Protein AF-A0A7Y5LWX8-F1 (afdb_monomer_lite)

Radius of gyration: 17.32 Å; chains: 1; bounding box: 47×30×46 Å

Sequence (185 aa):
MQHHKVPICAHCRTAAVPAAVAPYPPGSQVSFGVVWRCTTCAWTRLDIGMVGPLVPSAETCLNCGAPTGSTVEAACAACGWRTSGAESLGAAAHLQDAPEAAEGGFYNRAFHYANQALLADRACIDAWRFKAALLLKVGLPRVRERMLAAALAGGAPPGLRADLGEGAVEEEVPAKVRRPWWKFW

Secondary structure (DSSP, 8-state):
------PBPTTT-PBPEEEEEEESSTT-SSEEEEEEE-TTT--EEEEEEE---SS--TTB-TTT--B--S-TTSBPTTT--BTHHHHTTSS---GGGHHHHHHTT-HHHHHHHHHHHHHH-TT-HHHHHHHHHHHHHTT-HHHHHHHHHHHHHTT--GGGGGGG-S--------GGG---GGGG-

Structure (mmCIF, N/CA/C/O backbone):
data_AF-A0A7Y5LWX8-F1
#
_entry.id   AF-A0A7Y5LWX8-F1
#
loop_
_atom_site.group_PDB
_atom_site.id
_atom_site.type_symbol
_atom_site.label_atom_id
_atom_site.label_alt_id
_atom_site.label_comp_id
_atom_site.label_asym_id
_atom_site.label_entity_id
_atom_site.label_seq_id
_atom_site.pdbx_PDB_ins_code
_atom_site.Cartn_x
_atom_site.Cartn_y
_atom_site.Cartn_z
_atom_site.occupancy
_atom_site.B_iso_or_equiv
_atom_site.auth_seq_id
_atom_site.auth_comp_id
_atom_site.auth_asym_id
_atom_site.auth_atom_id
_atom_site.pdbx_PDB_model_num
ATOM 1 N N . MET A 1 1 ? -21.443 3.616 -6.412 1.00 41.72 1 MET A N 1
ATOM 2 C CA . MET A 1 1 ? -20.035 3.555 -5.967 1.00 41.72 1 MET A CA 1
ATOM 3 C C . MET A 1 1 ? -19.965 4.017 -4.527 1.00 41.72 1 MET A C 1
ATOM 5 O O . MET A 1 1 ? -20.465 5.094 -4.231 1.00 41.72 1 MET A O 1
ATOM 9 N N . GLN A 1 2 ? -19.428 3.204 -3.619 1.00 40.06 2 GLN A N 1
ATOM 10 C CA . GLN A 1 2 ? -19.211 3.650 -2.247 1.00 40.06 2 GLN A CA 1
ATOM 11 C C . GLN A 1 2 ? -17.967 4.536 -2.264 1.00 40.06 2 GLN A C 1
ATOM 13 O O . GLN A 1 2 ? -16.864 4.032 -2.446 1.00 40.06 2 GLN A O 1
ATOM 18 N N . HIS A 1 3 ? -18.131 5.850 -2.080 1.00 49.47 3 HIS A N 1
ATOM 19 C CA . HIS A 1 3 ? -17.060 6.637 -1.469 1.00 49.47 3 HIS A CA 1
ATOM 20 C C . HIS A 1 3 ? -16.552 5.801 -0.290 1.00 49.47 3 HIS A C 1
ATOM 22 O O . HIS A 1 3 ? -17.393 5.293 0.462 1.00 49.47 3 HIS A O 1
ATOM 28 N N . HIS A 1 4 ? -15.240 5.592 -0.150 1.00 60.72 4 HIS A N 1
ATOM 29 C CA . HIS A 1 4 ? -14.689 4.992 1.064 1.00 60.72 4 HIS A CA 1
ATOM 30 C C . HIS A 1 4 ? -14.931 5.972 2.208 1.00 60.72 4 HIS A C 1
ATOM 32 O O . HIS A 1 4 ? -14.079 6.762 2.591 1.00 60.72 4 HIS A O 1
ATOM 38 N N . LYS A 1 5 ? -16.178 5.990 2.671 1.00 78.94 5 LYS A N 1
ATOM 39 C CA . LYS A 1 5 ? -16.623 6.739 3.819 1.00 78.94 5 LYS A CA 1
ATOM 40 C C . LYS A 1 5 ? -15.987 6.040 4.995 1.00 78.94 5 LYS A C 1
ATOM 42 O O . LYS A 1 5 ? -16.053 4.811 5.088 1.00 78.94 5 LYS A O 1
ATOM 47 N N . VAL A 1 6 ? -15.386 6.841 5.863 1.00 88.00 6 VAL A N 1
ATOM 48 C CA . VAL A 1 6 ? -14.977 6.403 7.191 1.00 88.00 6 VAL A CA 1
ATOM 49 C C . VAL A 1 6 ? -16.095 5.518 7.756 1.00 88.00 6 VAL A C 1
ATOM 51 O O . VAL A 1 6 ? -17.255 5.954 7.749 1.00 88.00 6 VAL A O 1
ATOM 54 N N . PRO A 1 7 ? -15.806 4.267 8.160 1.00 92.12 7 PRO A N 1
ATOM 55 C CA . PRO A 1 7 ? -16.844 3.379 8.646 1.00 92.12 7 PRO A CA 1
ATOM 56 C C . PRO A 1 7 ? -17.622 4.026 9.787 1.00 92.12 7 PRO A C 1
ATOM 58 O O . PRO A 1 7 ? -17.046 4.560 10.732 1.00 92.12 7 PRO A O 1
ATOM 61 N N . ILE A 1 8 ? -18.946 3.983 9.693 1.00 95.06 8 ILE A N 1
ATOM 62 C CA . ILE A 1 8 ? -19.830 4.520 10.724 1.00 95.06 8 ILE A CA 1
ATOM 63 C C . ILE A 1 8 ? -20.171 3.401 11.700 1.00 95.06 8 ILE A C 1
ATOM 65 O O . ILE A 1 8 ? -20.591 2.320 11.282 1.00 95.06 8 ILE A O 1
ATOM 69 N N . CYS A 1 9 ? -20.006 3.667 12.995 1.00 95.75 9 CYS A N 1
ATOM 70 C CA . CYS A 1 9 ? -20.374 2.731 14.045 1.00 95.75 9 CYS A CA 1
ATOM 71 C C . CYS A 1 9 ? -21.856 2.353 13.947 1.00 95.75 9 CYS A C 1
ATOM 73 O O . CYS A 1 9 ? -22.729 3.225 13.918 1.00 95.75 9 CYS A O 1
ATOM 75 N N . ALA A 1 10 ? -22.147 1.052 13.944 1.00 92.19 10 ALA A N 1
ATOM 76 C CA . ALA A 1 10 ? -23.514 0.551 13.844 1.00 92.19 10 ALA A CA 1
ATOM 77 C C . ALA A 1 10 ? -24.387 0.941 15.053 1.00 92.19 10 ALA A C 1
ATOM 79 O O . ALA A 1 10 ? -25.591 1.110 14.894 1.00 92.19 10 ALA A O 1
ATOM 80 N N . HIS A 1 11 ? -23.781 1.128 16.231 1.00 95.44 11 HIS A N 1
ATOM 81 C CA . HIS A 1 11 ? -24.502 1.401 17.477 1.00 95.44 11 HIS A CA 1
ATOM 82 C C . HIS A 1 11 ? -24.719 2.895 17.725 1.00 95.44 11 HIS A C 1
ATOM 84 O O . HIS A 1 11 ? -25.849 3.338 17.885 1.00 95.44 11 HIS A O 1
ATOM 90 N N . CYS A 1 12 ? -23.642 3.685 17.749 1.00 96.50 12 CYS A N 1
ATOM 91 C CA . CYS A 1 12 ? -23.707 5.099 18.133 1.00 96.50 12 CYS A CA 1
ATOM 92 C C . CYS A 1 12 ? -23.619 6.069 16.949 1.00 96.50 12 CYS A C 1
ATOM 94 O O . CYS A 1 12 ? -23.640 7.277 17.152 1.00 96.50 12 CYS A O 1
ATOM 96 N N . ARG A 1 13 ? -23.487 5.559 15.715 1.00 96.06 13 ARG A N 1
ATOM 97 C CA . ARG A 1 13 ? -23.414 6.353 14.473 1.00 96.06 13 ARG A CA 1
ATOM 98 C C . ARG A 1 13 ? -22.234 7.336 14.380 1.00 96.06 13 ARG A C 1
ATOM 100 O O . ARG A 1 13 ? -22.165 8.101 13.422 1.00 96.06 13 ARG A O 1
ATOM 107 N N . THR A 1 14 ? -21.273 7.272 15.301 1.00 95.62 14 THR A N 1
ATOM 108 C CA . THR A 1 14 ? -20.003 8.012 15.232 1.00 95.62 14 THR A CA 1
ATOM 109 C C . THR A 1 14 ? -19.076 7.407 14.177 1.00 95.62 14 THR A C 1
ATOM 111 O O . THR A 1 14 ? -19.053 6.187 13.990 1.00 95.62 14 THR A O 1
ATOM 114 N N . ALA A 1 15 ? -18.280 8.247 13.516 1.00 95.50 15 ALA A N 1
ATOM 115 C CA . ALA A 1 15 ? -17.193 7.800 12.652 1.00 95.50 15 ALA A CA 1
ATOM 116 C C . ALA A 1 15 ? -16.162 6.976 13.448 1.00 95.50 15 ALA A C 1
ATOM 118 O O . ALA A 1 15 ? -15.749 7.362 14.543 1.00 95.50 15 ALA A O 1
ATOM 119 N N . ALA A 1 16 ? -15.775 5.818 12.917 1.00 96.19 16 ALA A N 1
ATOM 120 C CA . ALA A 1 16 ? -14.705 5.002 13.473 1.00 96.19 16 ALA A CA 1
ATOM 121 C C . ALA A 1 16 ? -13.332 5.560 13.074 1.00 96.19 16 ALA A C 1
ATOM 123 O O . ALA A 1 16 ? -13.192 6.219 12.049 1.00 96.19 16 ALA A O 1
ATOM 124 N N . VAL A 1 17 ? -12.308 5.256 13.864 1.00 96.31 17 VAL A N 1
ATOM 125 C CA . VAL A 1 17 ? -10.913 5.608 13.563 1.00 96.31 17 VAL A CA 1
ATOM 126 C C . VAL A 1 17 ? -10.110 4.344 13.258 1.00 96.31 17 VAL A C 1
ATOM 128 O O . VAL A 1 17 ? -10.446 3.279 13.795 1.00 96.31 17 VAL A O 1
ATOM 131 N N . PRO A 1 18 ? -9.066 4.412 12.415 1.00 97.06 18 PRO A N 1
ATOM 132 C CA . PRO A 1 18 ? -8.167 3.283 12.231 1.00 97.06 18 PRO A CA 1
ATOM 133 C C . PRO A 1 18 ? -7.443 2.991 13.551 1.00 97.06 18 PRO A C 1
ATOM 135 O O . PRO A 1 18 ? -6.894 3.883 14.192 1.00 97.06 18 PRO A O 1
ATOM 138 N N . ALA A 1 19 ? -7.466 1.733 13.973 1.00 96.75 19 ALA A N 1
ATOM 139 C CA . ALA A 1 19 ? -6.890 1.273 15.232 1.00 96.75 19 ALA A CA 1
ATOM 140 C C . ALA A 1 19 ? -5.674 0.366 15.019 1.00 96.75 19 ALA A C 1
ATOM 142 O O . ALA A 1 19 ? -4.728 0.418 15.799 1.00 96.75 19 ALA A O 1
ATOM 143 N N . ALA A 1 20 ? -5.687 -0.467 13.975 1.00 96.38 20 ALA A N 1
ATOM 144 C CA . ALA A 1 20 ? -4.563 -1.331 13.633 1.00 96.38 20 ALA A CA 1
ATOM 145 C C . ALA A 1 20 ? -4.548 -1.656 12.136 1.00 96.38 20 ALA A C 1
ATOM 147 O O . ALA A 1 20 ? -5.588 -1.654 11.479 1.00 96.38 20 ALA A O 1
ATOM 148 N N . VAL A 1 21 ? -3.367 -1.984 11.617 1.00 97.12 21 VAL A N 1
ATOM 149 C CA . VAL A 1 21 ? -3.185 -2.550 10.279 1.00 97.12 21 VAL A CA 1
ATOM 150 C C . VAL A 1 21 ? -2.155 -3.672 10.344 1.00 97.12 21 VAL A C 1
ATOM 152 O O . VAL A 1 21 ? -1.161 -3.556 11.060 1.00 97.12 21 VAL A O 1
ATOM 155 N N . ALA A 1 22 ? -2.413 -4.779 9.652 1.00 96.75 22 ALA A N 1
ATOM 156 C CA . ALA A 1 22 ? -1.518 -5.935 9.618 1.00 96.75 22 ALA A CA 1
ATOM 157 C C . ALA A 1 22 ? -1.842 -6.853 8.428 1.00 96.75 22 ALA A C 1
ATOM 159 O O . ALA A 1 22 ? -2.943 -6.759 7.878 1.00 96.75 22 ALA A O 1
ATOM 160 N N . PRO A 1 23 ? -0.959 -7.800 8.064 1.00 97.12 23 PRO A N 1
ATOM 161 C CA . PRO A 1 23 ? -1.276 -8.816 7.066 1.00 97.12 23 PRO A CA 1
ATOM 162 C C . PRO A 1 23 ? -2.507 -9.627 7.485 1.00 97.12 23 PRO A C 1
ATOM 164 O O . PRO A 1 23 ? -2.622 -10.036 8.646 1.00 97.12 23 PRO A O 1
ATOM 167 N N . TYR A 1 24 ? -3.423 -9.860 6.543 1.00 95.50 24 TYR A N 1
ATOM 168 C CA . TYR A 1 24 ? -4.647 -10.617 6.797 1.00 95.50 24 TYR A CA 1
ATOM 169 C C . TYR A 1 24 ? -5.031 -11.492 5.593 1.00 95.50 24 TYR A C 1
ATOM 171 O O . TYR A 1 24 ? -5.171 -10.948 4.499 1.00 95.50 24 TYR A O 1
ATOM 179 N N . PRO A 1 25 ? -5.241 -12.811 5.769 1.00 95.69 25 PRO A N 1
ATOM 180 C CA . PRO A 1 25 ? -5.006 -13.551 7.011 1.00 95.69 25 PRO A CA 1
ATOM 181 C C . PRO A 1 25 ? -3.526 -13.472 7.442 1.00 95.69 25 PRO A C 1
ATOM 183 O O . PRO A 1 25 ? -2.673 -13.079 6.638 1.00 95.69 25 PRO A O 1
ATOM 186 N N . PRO A 1 26 ? -3.197 -13.787 8.707 1.00 92.31 26 PRO A N 1
ATOM 187 C CA . PRO A 1 26 ? -1.816 -13.765 9.178 1.00 92.31 26 PRO A CA 1
ATOM 188 C C . PRO A 1 26 ? -0.894 -14.577 8.262 1.00 92.31 26 PRO A C 1
ATOM 190 O O . PRO A 1 26 ? -1.203 -15.712 7.911 1.00 92.31 26 PRO A O 1
ATOM 193 N N . GLY A 1 27 ? 0.231 -13.983 7.861 1.00 91.19 27 GLY A N 1
ATOM 194 C CA . GLY A 1 27 ? 1.160 -14.590 6.903 1.00 91.19 27 GLY A CA 1
ATOM 195 C C . GLY A 1 27 ? 0.827 -14.343 5.428 1.00 91.19 27 GLY A C 1
ATOM 196 O O . GLY A 1 27 ? 1.606 -14.757 4.570 1.00 91.19 27 GLY A O 1
ATOM 197 N N . SER A 1 28 ? -0.272 -13.644 5.112 1.00 94.19 28 SER A N 1
ATOM 198 C CA . SER A 1 28 ? -0.540 -13.194 3.743 1.00 94.19 28 SER A CA 1
ATOM 199 C C . SER A 1 28 ? 0.620 -12.358 3.202 1.00 94.19 28 SER A C 1
ATOM 201 O O . SER A 1 28 ? 1.253 -11.596 3.930 1.00 94.19 28 SER A O 1
ATOM 203 N N . GLN A 1 29 ? 0.879 -12.501 1.903 1.00 95.00 29 GLN A N 1
ATOM 204 C CA . GLN A 1 29 ? 1.873 -11.722 1.162 1.00 95.00 29 GLN A CA 1
ATOM 205 C C . GLN A 1 29 ? 1.242 -10.724 0.184 1.00 95.00 29 GLN A C 1
ATOM 207 O O . GLN A 1 29 ? 1.955 -10.012 -0.515 1.00 95.00 29 GLN A O 1
ATOM 212 N N . VAL A 1 30 ? -0.086 -10.699 0.081 1.00 93.12 30 VAL A N 1
ATOM 213 C CA . VAL A 1 30 ? -0.796 -9.919 -0.949 1.00 93.12 30 VAL A CA 1
ATOM 214 C C . VAL A 1 30 ? -1.951 -9.098 -0.388 1.00 93.12 30 VAL A C 1
ATOM 216 O O . VAL A 1 30 ? -2.465 -8.216 -1.074 1.00 93.12 30 VAL A O 1
ATOM 219 N N . SER A 1 31 ? -2.340 -9.361 0.860 1.00 96.06 31 SER A N 1
ATOM 220 C CA . SER A 1 31 ? -3.494 -8.749 1.505 1.00 96.06 31 SER A CA 1
ATOM 221 C C . SER A 1 31 ? -3.206 -8.344 2.945 1.00 96.06 31 SER A C 1
ATOM 223 O O . SER A 1 31 ? -2.371 -8.927 3.641 1.00 96.06 31 SER A O 1
ATOM 225 N N . PHE A 1 32 ? -3.934 -7.334 3.397 1.00 97.19 32 PHE A N 1
ATOM 226 C CA . PHE A 1 32 ? -3.859 -6.790 4.746 1.00 97.19 32 PHE A CA 1
ATOM 227 C C . PHE A 1 32 ? -5.263 -6.486 5.265 1.00 97.19 32 PHE A C 1
ATOM 229 O O . PHE A 1 32 ? -6.221 -6.383 4.502 1.00 97.19 32 PHE A O 1
ATOM 236 N N . GLY A 1 33 ? -5.388 -6.360 6.578 1.00 96.75 33 GLY A N 1
ATOM 237 C CA . GLY A 1 33 ? -6.606 -5.950 7.257 1.00 96.75 33 GLY A CA 1
ATOM 238 C C . GLY A 1 33 ? -6.395 -4.618 7.958 1.00 96.75 33 GLY A C 1
ATOM 239 O O . GLY A 1 33 ? -5.369 -4.426 8.610 1.00 96.75 33 GLY A O 1
ATOM 240 N N . VAL A 1 34 ? -7.367 -3.718 7.843 1.00 97.25 34 VAL A N 1
ATOM 241 C CA . VAL A 1 34 ? -7.458 -2.486 8.630 1.00 97.25 34 VAL A CA 1
ATOM 242 C C . VAL A 1 34 ? -8.562 -2.670 9.656 1.00 97.25 34 VAL A C 1
ATOM 244 O O . VAL A 1 34 ? -9.724 -2.901 9.315 1.00 97.25 34 VAL A O 1
ATOM 247 N N . VAL A 1 35 ? -8.188 -2.582 10.925 1.00 96.88 35 VAL A N 1
ATOM 248 C CA . VAL A 1 35 ? -9.124 -2.587 12.041 1.00 96.88 35 VAL A CA 1
ATOM 249 C C . VAL A 1 35 ? -9.558 -1.161 12.306 1.00 96.88 35 VAL A C 1
ATOM 251 O O . VAL A 1 35 ? -8.734 -0.308 12.625 1.00 96.88 35 VAL A O 1
ATOM 254 N N . TRP A 1 36 ? -10.857 -0.930 12.246 1.00 97.19 36 TRP A N 1
ATOM 255 C CA . TRP A 1 36 ? -11.505 0.302 12.654 1.00 97.19 36 TRP A CA 1
ATOM 256 C C . TRP A 1 36 ? -12.113 0.124 14.035 1.00 97.19 36 TRP A C 1
ATOM 258 O O . TRP A 1 36 ? -12.658 -0.938 14.339 1.00 97.19 36 TRP A O 1
ATOM 268 N N . ARG A 1 37 ? -12.057 1.169 14.859 1.00 97.31 37 ARG A N 1
ATOM 269 C CA . ARG A 1 37 ? -12.649 1.183 16.196 1.00 97.31 37 ARG A CA 1
ATOM 270 C C . ARG A 1 37 ? -13.491 2.433 16.398 1.00 97.31 37 ARG A C 1
ATOM 272 O O . ARG A 1 37 ? -13.063 3.548 16.115 1.00 97.31 37 ARG A O 1
ATOM 279 N N . CYS A 1 38 ? -14.686 2.249 16.939 1.00 97.31 38 CYS A N 1
ATOM 280 C CA . CYS A 1 38 ? -15.492 3.334 17.465 1.00 97.31 38 CYS A CA 1
ATOM 281 C C . CYS A 1 38 ? -14.894 3.828 18.788 1.00 97.31 38 CYS A C 1
ATOM 283 O O . CYS A 1 38 ? -14.733 3.054 19.734 1.00 97.31 38 CYS A O 1
ATOM 285 N N . THR A 1 39 ? -14.617 5.125 18.875 1.00 96.00 39 THR A N 1
ATOM 286 C CA . THR A 1 39 ? -14.082 5.762 20.088 1.00 96.00 39 THR A CA 1
ATOM 287 C C . THR A 1 39 ? -15.114 5.881 21.215 1.00 96.00 39 THR A C 1
ATOM 289 O O . THR A 1 39 ? -14.726 6.040 22.365 1.00 96.00 39 THR A O 1
ATOM 292 N N . THR A 1 40 ? -16.414 5.759 20.913 1.00 97.56 40 THR A N 1
ATOM 293 C CA . THR A 1 40 ? -17.507 5.901 21.893 1.00 97.56 40 THR A CA 1
ATOM 294 C C . THR A 1 40 ? -17.890 4.584 22.572 1.00 97.56 40 THR A C 1
ATOM 296 O O . THR A 1 40 ? -17.999 4.535 23.790 1.00 97.56 40 THR A O 1
ATOM 299 N N . CYS A 1 41 ? -18.119 3.513 21.804 1.00 96.31 41 CYS A N 1
ATOM 300 C CA . CYS A 1 41 ? -18.669 2.248 22.326 1.00 96.31 41 CYS A CA 1
ATOM 301 C C . CYS A 1 41 ? -17.766 1.029 22.090 1.00 96.31 41 CYS A C 1
ATOM 303 O O . CYS A 1 41 ? -18.196 -0.101 22.285 1.00 96.31 41 CYS A O 1
ATOM 305 N N . ALA A 1 42 ? -16.530 1.248 21.632 1.00 93.94 42 ALA A N 1
ATOM 306 C CA . ALA A 1 42 ? -15.542 0.207 21.342 1.00 93.94 42 ALA A CA 1
ATOM 307 C C . ALA A 1 42 ? -15.931 -0.832 20.271 1.00 93.94 42 ALA A C 1
ATOM 309 O O . ALA A 1 42 ? -15.161 -1.763 20.059 1.00 93.94 42 ALA A O 1
ATOM 310 N N . TRP A 1 43 ? -17.043 -0.652 19.545 1.00 95.81 43 TRP A N 1
ATOM 311 C CA . TRP A 1 43 ? -17.356 -1.438 18.345 1.00 95.81 43 TRP A CA 1
ATOM 312 C C . TRP A 1 43 ? -16.192 -1.427 17.357 1.00 95.81 43 TRP A C 1
ATOM 314 O O . TRP A 1 43 ? -15.561 -0.386 17.147 1.00 95.81 43 TRP A O 1
ATOM 324 N N . THR A 1 44 ? -15.944 -2.563 16.720 1.00 95.88 44 THR A N 1
ATOM 325 C CA . THR A 1 44 ? -14.847 -2.734 15.777 1.00 95.88 44 THR A CA 1
ATOM 326 C C . THR A 1 44 ? -15.319 -3.301 14.443 1.00 95.88 44 THR A C 1
ATOM 328 O O . THR A 1 44 ? -16.333 -3.993 14.347 1.00 95.88 44 THR A O 1
ATOM 331 N N . ARG A 1 45 ? -14.565 -2.998 13.385 1.00 95.38 45 ARG A N 1
ATOM 332 C CA . ARG A 1 45 ? -14.786 -3.515 12.031 1.00 95.38 45 ARG A CA 1
ATOM 333 C C . ARG A 1 45 ? -13.457 -3.816 11.364 1.00 95.38 45 ARG A C 1
ATOM 335 O O . ARG A 1 45 ? -12.511 -3.052 11.515 1.00 95.38 45 ARG A O 1
ATOM 342 N N . LEU A 1 46 ? -13.410 -4.900 10.603 1.00 95.62 46 LEU A N 1
ATOM 343 C CA . LEU A 1 46 ? -12.271 -5.259 9.770 1.00 95.62 46 LEU A CA 1
ATOM 344 C C . LEU A 1 46 ? -12.603 -4.965 8.305 1.00 95.62 46 LEU A C 1
ATOM 346 O O . LEU A 1 46 ? -13.569 -5.514 7.781 1.00 95.62 46 LEU A O 1
ATOM 350 N N . ASP A 1 47 ? -11.791 -4.140 7.651 1.00 95.00 47 ASP A N 1
ATOM 351 C CA . ASP A 1 47 ? -11.796 -4.010 6.193 1.00 95.00 47 ASP A CA 1
ATOM 352 C C . ASP A 1 47 ? -10.551 -4.695 5.625 1.00 95.00 47 ASP A C 1
ATOM 354 O O . ASP A 1 47 ? -9.436 -4.469 6.096 1.00 95.00 47 ASP A O 1
ATOM 358 N N . ILE A 1 48 ? -10.738 -5.542 4.613 1.00 94.50 48 ILE A N 1
ATOM 359 C CA . ILE A 1 48 ? -9.650 -6.289 3.974 1.00 94.50 48 ILE A CA 1
ATOM 360 C C . ILE A 1 48 ? -9.252 -5.579 2.683 1.00 94.50 48 ILE A C 1
ATOM 362 O O . ILE A 1 48 ? -10.097 -5.172 1.883 1.00 94.50 48 ILE A O 1
ATOM 366 N N . GLY A 1 49 ? -7.948 -5.432 2.494 1.00 93.19 49 GLY A N 1
ATOM 367 C CA . GLY A 1 49 ? -7.336 -4.778 1.357 1.00 93.19 49 GLY A CA 1
ATOM 368 C C . GLY A 1 49 ? -6.272 -5.615 0.668 1.00 93.19 49 GLY A C 1
ATOM 369 O O . GLY A 1 49 ? -5.785 -6.603 1.216 1.00 93.19 49 GLY A O 1
ATOM 370 N N . MET A 1 50 ? -5.924 -5.199 -0.546 1.00 94.50 50 MET A N 1
ATOM 371 C CA . MET A 1 50 ? -4.893 -5.801 -1.386 1.00 94.50 50 MET A CA 1
ATOM 372 C C . MET A 1 50 ? -3.809 -4.758 -1.651 1.00 94.50 50 MET A C 1
ATOM 374 O O . MET A 1 50 ? -4.100 -3.577 -1.819 1.00 94.50 50 MET A O 1
ATOM 378 N N . VAL A 1 51 ? -2.551 -5.188 -1.736 1.00 95.38 51 VAL A N 1
ATOM 379 C CA . VAL A 1 51 ? -1.428 -4.275 -2.041 1.00 95.38 51 VAL A CA 1
ATOM 380 C C . VAL A 1 51 ? -1.350 -3.875 -3.525 1.00 95.38 51 VAL A C 1
ATOM 382 O O . VAL A 1 51 ? -0.562 -3.007 -3.903 1.00 95.38 51 VAL A O 1
ATOM 385 N N . GLY A 1 52 ? -2.163 -4.507 -4.377 1.00 93.81 52 GLY A N 1
ATOM 386 C CA . GLY A 1 52 ? -2.117 -4.356 -5.830 1.00 93.81 52 GLY A CA 1
ATOM 387 C C . GLY A 1 52 ? -0.935 -5.087 -6.485 1.00 93.81 52 GLY A C 1
ATOM 388 O O . GLY A 1 52 ? -0.293 -5.931 -5.854 1.00 93.81 52 GLY A O 1
ATOM 389 N N . PRO A 1 53 ? -0.641 -4.808 -7.769 1.00 95.69 53 PRO A N 1
ATOM 390 C CA . PRO A 1 53 ? 0.498 -5.405 -8.462 1.00 95.69 53 PRO A CA 1
ATOM 391 C C . PRO A 1 53 ? 1.792 -4.912 -7.819 1.00 95.69 53 PRO A C 1
ATOM 393 O O . PRO A 1 53 ? 1.897 -3.729 -7.509 1.00 95.69 53 PRO A O 1
ATOM 396 N N . LEU A 1 54 ? 2.803 -5.768 -7.645 1.00 96.00 54 LEU A N 1
ATOM 397 C CA . LEU A 1 54 ? 4.096 -5.325 -7.097 1.00 96.00 54 LEU A CA 1
ATOM 398 C C . LEU A 1 54 ? 4.752 -4.291 -8.016 1.00 96.00 54 LEU A C 1
ATOM 400 O O . LEU A 1 54 ? 5.101 -3.197 -7.576 1.00 96.00 54 LEU A O 1
ATOM 404 N N . VAL A 1 55 ? 4.814 -4.597 -9.308 1.00 96.31 55 VAL A N 1
ATOM 405 C CA . VAL A 1 55 ? 5.261 -3.675 -10.352 1.00 96.31 55 VAL A CA 1
ATOM 406 C C . VAL A 1 55 ? 4.051 -3.341 -11.224 1.00 96.31 55 VAL A C 1
ATOM 408 O O . VAL A 1 55 ? 3.576 -4.221 -11.942 1.00 96.31 55 VAL A O 1
ATOM 411 N N . PRO A 1 56 ? 3.512 -2.112 -11.149 1.00 93.62 56 PRO A N 1
ATOM 412 C CA . PRO A 1 56 ? 2.381 -1.711 -11.974 1.00 93.62 56 PRO A CA 1
ATOM 413 C C . PRO A 1 56 ? 2.692 -1.812 -13.471 1.00 93.62 56 PRO A C 1
ATOM 415 O O . PRO A 1 56 ? 3.806 -1.525 -13.929 1.00 93.62 56 PRO A O 1
ATOM 418 N N . SER A 1 57 ? 1.688 -2.228 -14.235 1.00 92.38 57 SER A N 1
ATOM 419 C CA . SER A 1 57 ? 1.706 -2.271 -15.697 1.00 92.38 57 SER A CA 1
ATOM 420 C C . SER A 1 57 ? 0.308 -1.988 -16.244 1.00 92.38 57 SER A C 1
ATOM 422 O O . SER A 1 57 ? -0.681 -2.160 -15.524 1.00 92.38 57 SER A O 1
ATOM 424 N N . ALA A 1 58 ? 0.224 -1.596 -17.517 1.00 89.00 58 ALA A N 1
ATOM 425 C CA . ALA A 1 58 ? -1.050 -1.362 -18.202 1.00 89.00 58 ALA A CA 1
ATOM 426 C C . ALA A 1 58 ? -1.932 -2.627 -18.280 1.00 89.00 58 ALA A C 1
ATOM 428 O O . ALA A 1 58 ? -3.152 -2.534 -18.392 1.00 89.00 58 ALA A O 1
ATOM 429 N N . GLU A 1 59 ? -1.318 -3.804 -18.160 1.00 90.31 59 GLU A N 1
ATOM 430 C CA . GLU A 1 59 ? -1.962 -5.118 -18.242 1.00 90.31 59 GLU A CA 1
ATOM 431 C C . GLU A 1 59 ? -2.441 -5.638 -16.879 1.00 90.31 59 GLU A C 1
ATOM 433 O O . GLU A 1 59 ? -2.888 -6.776 -16.768 1.00 90.31 59 GLU A O 1
ATOM 438 N N . THR A 1 60 ? -2.336 -4.840 -15.811 1.00 90.62 60 THR A N 1
ATOM 439 C CA . THR A 1 60 ? -2.684 -5.271 -14.449 1.00 90.62 60 THR A CA 1
ATOM 440 C C . THR A 1 60 ? -3.640 -4.306 -13.767 1.00 90.62 60 THR A C 1
ATOM 442 O O . THR A 1 60 ? -3.490 -3.088 -13.829 1.00 90.62 60 THR A O 1
ATOM 445 N N . CYS A 1 61 ? -4.610 -4.847 -13.034 1.00 90.31 61 CYS A N 1
ATOM 446 C CA . CYS A 1 61 ? -5.509 -4.054 -12.212 1.00 90.31 61 CYS A CA 1
ATOM 447 C C . CYS A 1 61 ? -4.723 -3.412 -11.066 1.00 90.31 61 CYS A C 1
ATOM 449 O O . CYS A 1 61 ? -4.206 -4.119 -10.206 1.00 90.31 61 CYS A O 1
ATOM 451 N N . LEU A 1 62 ? -4.703 -2.080 -10.982 1.00 90.19 62 LEU A N 1
ATOM 452 C CA . LEU A 1 62 ? -3.938 -1.349 -9.959 1.00 90.19 62 LEU A CA 1
ATOM 453 C C . LEU A 1 62 ? -4.421 -1.573 -8.513 1.00 90.19 62 LEU A C 1
ATOM 455 O O . LEU A 1 62 ? -3.730 -1.163 -7.583 1.00 90.19 62 LEU A O 1
ATOM 459 N N . ASN A 1 63 ? -5.589 -2.197 -8.318 1.00 89.38 63 ASN A N 1
ATOM 460 C CA . ASN A 1 63 ? -6.137 -2.521 -6.999 1.00 89.38 63 ASN A CA 1
ATOM 461 C C . ASN A 1 63 ? -5.751 -3.932 -6.521 1.00 89.38 63 ASN A C 1
ATOM 463 O O . ASN A 1 63 ? -5.318 -4.095 -5.387 1.00 89.38 63 ASN A O 1
ATOM 467 N N . CYS A 1 64 ? -5.886 -4.963 -7.365 1.00 90.62 64 CYS A N 1
ATOM 468 C CA . CYS A 1 64 ? -5.645 -6.355 -6.951 1.00 90.62 64 CYS A CA 1
ATOM 469 C C . CYS A 1 64 ? -4.466 -7.048 -7.647 1.00 90.62 64 CYS A C 1
ATOM 471 O O . CYS A 1 64 ? -4.080 -8.133 -7.229 1.00 90.62 64 CYS A O 1
ATOM 473 N N . GLY A 1 65 ? -3.903 -6.453 -8.701 1.00 91.50 65 GLY A N 1
ATOM 474 C CA . GLY A 1 65 ? -2.809 -7.023 -9.489 1.00 91.50 65 GLY A CA 1
ATOM 475 C C . GLY A 1 65 ? -3.214 -8.102 -10.496 1.00 91.50 65 GLY A C 1
ATOM 476 O O . GLY A 1 65 ? -2.350 -8.589 -11.217 1.00 91.50 65 GLY A O 1
ATOM 477 N N . ALA A 1 66 ? -4.498 -8.466 -10.584 1.00 91.69 66 ALA A N 1
ATOM 478 C CA . ALA A 1 66 ? -4.973 -9.413 -11.593 1.00 91.69 66 ALA A CA 1
ATOM 479 C C . ALA A 1 66 ? -4.799 -8.846 -13.017 1.00 91.69 66 ALA A C 1
ATOM 481 O O . ALA A 1 66 ? -4.955 -7.631 -13.189 1.00 91.69 66 ALA A O 1
ATOM 482 N N . PRO A 1 67 ? -4.534 -9.692 -14.028 1.00 90.62 67 PRO A N 1
ATOM 483 C CA . PRO A 1 67 ? -4.477 -9.256 -15.419 1.00 90.62 67 PRO A CA 1
ATOM 484 C C . PRO A 1 67 ? -5.769 -8.550 -15.858 1.00 90.62 67 PRO A C 1
ATOM 486 O O . PRO A 1 67 ? -6.872 -9.001 -15.534 1.00 90.62 67 PRO A O 1
ATOM 489 N N . THR A 1 68 ? -5.657 -7.439 -16.583 1.00 82.88 68 THR A N 1
ATOM 490 C CA . THR A 1 68 ? -6.806 -6.737 -17.173 1.00 82.88 68 THR A CA 1
ATOM 491 C C . THR A 1 68 ? -7.181 -7.408 -18.494 1.00 82.88 68 THR A C 1
ATOM 493 O O . THR A 1 68 ? -6.482 -7.295 -19.491 1.00 82.88 68 THR A O 1
ATOM 496 N N . GLY A 1 69 ? -8.287 -8.158 -18.490 1.00 64.75 69 GLY A N 1
ATOM 497 C CA . GLY A 1 69 ? -8.693 -8.996 -19.625 1.00 64.75 69 GLY A CA 1
ATOM 498 C C . GLY A 1 69 ? -9.185 -8.251 -20.871 1.00 64.75 69 GLY A C 1
ATOM 499 O O . GLY A 1 69 ? -9.018 -8.779 -21.959 1.00 64.75 69 GLY A O 1
ATOM 500 N N . SER A 1 70 ? -9.779 -7.058 -20.751 1.00 51.16 70 SER A N 1
ATOM 501 C CA . SER A 1 70 ? -10.136 -6.179 -21.881 1.00 51.16 70 SER A CA 1
ATOM 502 C C . SER A 1 70 ? -10.957 -4.977 -21.394 1.00 51.16 70 SER A C 1
ATOM 504 O O . SER A 1 70 ? -11.774 -5.136 -20.492 1.00 51.16 70 SER A O 1
ATOM 506 N N . THR A 1 71 ? -10.758 -3.843 -22.076 1.00 53.09 71 THR A N 1
ATOM 507 C CA . THR A 1 71 ? -11.471 -2.545 -22.052 1.00 53.09 71 THR A CA 1
ATOM 508 C C . THR A 1 71 ? -11.454 -1.726 -20.749 1.00 53.09 71 THR A C 1
ATOM 510 O O . THR A 1 71 ? -11.757 -2.184 -19.653 1.00 53.09 71 THR A O 1
ATOM 513 N N . VAL A 1 72 ? -11.096 -0.446 -20.911 1.00 56.69 72 VAL A N 1
ATOM 514 C CA . VAL A 1 72 ? -10.829 0.574 -19.873 1.00 56.69 72 VAL A CA 1
ATOM 515 C C . VAL A 1 72 ? -12.043 0.866 -18.970 1.00 56.69 72 VAL A C 1
ATOM 517 O O . VAL A 1 72 ? -11.890 1.395 -17.869 1.00 56.69 72 VAL A O 1
ATOM 520 N N . GLU A 1 73 ? -13.244 0.464 -19.385 1.00 59.47 73 GLU A N 1
ATOM 521 C CA . GLU A 1 73 ? -14.514 0.843 -18.753 1.00 59.47 73 GLU A CA 1
ATOM 522 C C . GLU A 1 73 ? -15.140 -0.260 -17.878 1.00 59.47 73 GLU A C 1
ATOM 524 O O . GLU A 1 73 ? -16.050 0.009 -17.084 1.00 59.47 73 GLU A O 1
ATOM 529 N N . ALA A 1 74 ? -14.660 -1.504 -17.976 1.00 69.56 74 ALA A N 1
ATOM 530 C CA . ALA A 1 74 ? -15.216 -2.625 -17.226 1.00 69.56 74 ALA A CA 1
ATOM 531 C C . ALA A 1 74 ? -14.680 -2.686 -15.783 1.00 69.56 74 ALA A C 1
ATOM 533 O O . ALA A 1 74 ? -13.526 -2.371 -15.491 1.00 69.56 74 ALA A O 1
ATOM 534 N N . ALA A 1 75 ? -15.524 -3.134 -14.848 1.00 82.62 75 ALA A N 1
ATOM 535 C CA . ALA A 1 75 ? -15.054 -3.521 -13.521 1.00 82.62 75 ALA A CA 1
ATOM 536 C C . ALA A 1 75 ? -14.045 -4.673 -13.645 1.00 82.62 75 ALA A C 1
ATOM 538 O O . ALA A 1 75 ? -14.272 -5.611 -14.408 1.00 82.62 75 ALA A O 1
ATOM 539 N N . CYS A 1 76 ? -12.963 -4.643 -12.866 1.00 85.31 76 CYS A N 1
ATOM 540 C CA . CYS A 1 76 ? -12.011 -5.746 -12.800 1.00 85.31 76 CYS A CA 1
ATOM 541 C C . CYS A 1 76 ? -12.740 -7.039 -12.416 1.00 85.31 76 CYS A C 1
ATOM 543 O O . CYS A 1 76 ? -13.318 -7.116 -11.333 1.00 85.31 76 CYS A O 1
ATOM 545 N N . ALA A 1 77 ? -12.678 -8.069 -13.262 1.00 87.12 77 ALA A N 1
ATOM 546 C CA . ALA A 1 77 ? -13.377 -9.334 -13.025 1.00 87.12 77 ALA A CA 1
ATOM 547 C C . ALA A 1 77 ? -12.939 -10.038 -11.724 1.00 87.12 77 ALA A C 1
ATOM 549 O O . ALA A 1 77 ? -13.719 -10.776 -11.134 1.00 87.12 77 ALA A O 1
ATOM 550 N N . ALA A 1 78 ? -11.710 -9.787 -11.254 1.00 88.94 78 ALA A N 1
ATOM 551 C CA . ALA A 1 78 ? -11.167 -10.424 -10.056 1.00 88.94 78 ALA A CA 1
ATOM 552 C C . ALA A 1 78 ? -11.576 -9.736 -8.744 1.00 88.94 78 ALA A C 1
ATOM 554 O O . ALA A 1 78 ? -11.808 -10.411 -7.747 1.00 88.94 78 ALA A O 1
ATOM 555 N N . CYS A 1 79 ? -11.633 -8.398 -8.710 1.00 86.50 79 CYS A N 1
ATOM 556 C CA . CYS A 1 79 ? -11.915 -7.654 -7.470 1.00 86.50 79 CYS A CA 1
ATOM 557 C C . CYS A 1 79 ? -13.143 -6.738 -7.540 1.00 86.50 79 CYS A C 1
ATOM 559 O O . CYS A 1 79 ? -13.439 -6.040 -6.575 1.00 86.50 79 CYS A O 1
ATOM 561 N N . GLY A 1 80 ? -13.835 -6.688 -8.679 1.00 86.06 80 GLY A N 1
ATOM 562 C CA . GLY A 1 80 ? -14.991 -5.822 -8.920 1.00 86.06 80 GLY A CA 1
ATOM 563 C C . GLY A 1 80 ? -14.670 -4.324 -8.988 1.00 86.06 80 GLY A C 1
ATOM 564 O O . GLY A 1 80 ? -15.582 -3.511 -9.149 1.00 86.06 80 GLY A O 1
ATOM 565 N N . TRP A 1 81 ? -13.397 -3.931 -8.866 1.00 80.25 81 TRP A N 1
ATOM 566 C CA . TRP A 1 81 ? -12.993 -2.526 -8.848 1.00 80.25 81 TRP A CA 1
ATOM 567 C C . TRP A 1 81 ? -13.108 -1.896 -10.237 1.00 80.25 81 TRP A C 1
ATOM 569 O O . TRP A 1 81 ? -12.546 -2.417 -11.198 1.00 80.25 81 TRP A O 1
ATOM 579 N N . ARG A 1 82 ? -13.810 -0.765 -10.350 1.00 75.44 82 ARG A N 1
ATOM 580 C CA . ARG A 1 82 ? -13.967 -0.020 -11.610 1.00 75.44 82 ARG A CA 1
ATOM 581 C C . ARG A 1 82 ? -12.872 1.032 -11.755 1.00 75.44 82 ARG A C 1
ATOM 583 O O . ARG A 1 82 ? -12.689 1.850 -10.857 1.00 75.44 82 ARG A O 1
ATOM 590 N N . THR A 1 83 ? -12.193 1.041 -12.897 1.00 60.03 83 THR A N 1
ATOM 591 C CA . THR A 1 83 ? -11.205 2.061 -13.295 1.00 60.03 83 THR A CA 1
ATOM 592 C C . THR A 1 83 ? -11.829 3.452 -13.413 1.00 60.03 83 THR A C 1
ATOM 594 O O . THR A 1 83 ? -11.260 4.399 -12.884 1.00 60.03 83 THR A O 1
ATOM 597 N N . SER A 1 84 ? -13.055 3.571 -13.937 1.00 50.56 84 SER A N 1
ATOM 598 C CA . SER A 1 84 ? -13.816 4.839 -13.969 1.00 50.56 84 SER A CA 1
ATOM 599 C C . SER A 1 84 ? -14.162 5.392 -12.581 1.00 50.56 84 SER A C 1
ATOM 601 O O . SER A 1 84 ? -14.500 6.563 -12.418 1.00 50.56 84 SER A O 1
ATOM 603 N N . GLY A 1 85 ? -14.020 4.578 -11.531 1.00 46.91 85 GLY A N 1
ATOM 604 C CA . GLY A 1 85 ? -14.112 5.063 -10.165 1.00 46.91 85 GLY A CA 1
ATOM 605 C C . GLY A 1 85 ? -12.925 5.923 -9.730 1.00 46.91 85 GLY A C 1
ATOM 606 O O . GLY A 1 85 ? -13.089 6.797 -8.880 1.00 46.91 85 GLY A O 1
ATOM 607 N N . ALA A 1 86 ? -11.760 5.721 -10.345 1.00 48.41 86 ALA A N 1
ATOM 608 C CA . ALA A 1 86 ? -10.617 6.608 -10.189 1.00 48.41 86 ALA A CA 1
ATOM 609 C C . ALA A 1 86 ? -10.818 7.933 -10.945 1.00 48.41 86 ALA A C 1
ATOM 611 O O . ALA A 1 86 ? -10.405 8.968 -10.445 1.00 48.41 86 ALA A O 1
ATOM 612 N N . GLU A 1 87 ? -11.534 7.933 -12.074 1.00 44.72 87 GLU A N 1
ATOM 613 C CA . GLU A 1 87 ? -11.944 9.166 -12.772 1.00 44.72 87 GLU A CA 1
ATOM 614 C C . GLU A 1 87 ? -13.037 9.932 -12.007 1.00 44.72 87 GLU A C 1
ATOM 616 O O . GLU A 1 87 ? -13.062 11.159 -12.025 1.00 44.72 87 GLU A O 1
ATOM 621 N N . SER A 1 88 ? -13.888 9.248 -11.229 1.00 44.84 88 SER A N 1
ATOM 622 C CA . SER A 1 88 ? -14.842 9.918 -10.323 1.00 44.84 88 SER A CA 1
ATOM 623 C C . SER A 1 88 ? -14.189 10.622 -9.118 1.00 44.84 88 SER A C 1
ATOM 625 O O . SER A 1 88 ? -14.886 11.292 -8.357 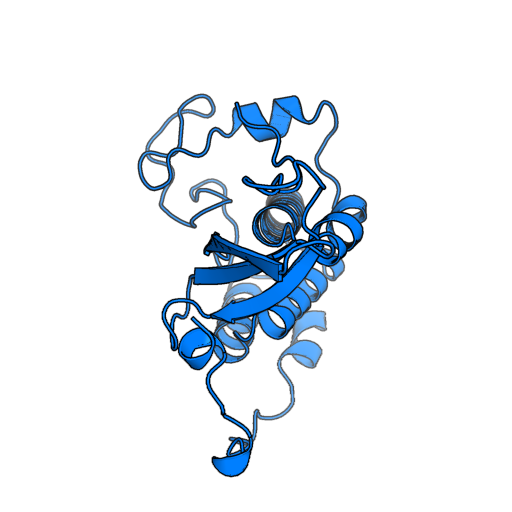1.00 44.84 88 SER A O 1
ATOM 627 N N . LEU A 1 89 ? -12.862 10.507 -8.949 1.00 47.09 89 LEU A N 1
ATOM 628 C CA . LEU A 1 89 ? -12.085 11.393 -8.073 1.00 47.09 89 LEU A CA 1
ATOM 629 C C . LEU A 1 89 ? -11.817 12.771 -8.705 1.00 47.09 89 LEU A C 1
ATOM 631 O O . LEU A 1 89 ? -11.228 13.618 -8.044 1.00 47.09 89 LEU A O 1
ATOM 635 N N . GLY A 1 90 ? -12.285 13.032 -9.933 1.00 38.19 90 GLY A N 1
ATOM 636 C CA . GLY A 1 90 ? -12.428 14.371 -10.524 1.00 38.19 90 GLY A CA 1
ATOM 637 C C . GLY A 1 90 ? -11.129 15.102 -10.880 1.00 38.19 90 GLY A C 1
ATOM 638 O O . GLY A 1 90 ? -11.164 16.084 -11.614 1.00 38.19 90 GLY A O 1
ATOM 639 N N . ALA A 1 91 ? -9.986 14.616 -10.417 1.00 46.56 91 ALA A N 1
ATOM 640 C CA . ALA A 1 91 ? -8.656 15.111 -10.720 1.00 46.56 91 ALA A CA 1
ATOM 641 C C . ALA A 1 91 ? -7.721 13.905 -10.835 1.00 46.56 91 ALA A C 1
ATOM 643 O O . ALA A 1 91 ? -7.971 12.870 -10.212 1.00 46.56 91 ALA A O 1
ATOM 644 N N . ALA A 1 92 ? -6.671 14.018 -11.652 1.00 57.34 92 ALA A N 1
ATOM 645 C CA . ALA A 1 92 ? -5.612 13.018 -11.725 1.00 57.34 92 ALA A CA 1
ATOM 646 C C . ALA A 1 92 ? -5.225 12.609 -10.298 1.00 57.34 92 ALA A C 1
ATOM 648 O O . ALA A 1 92 ? -4.919 13.468 -9.481 1.00 57.34 92 ALA A O 1
ATOM 649 N N . ALA A 1 93 ? -5.323 11.326 -9.953 1.00 64.44 93 ALA A N 1
ATOM 650 C CA . ALA A 1 93 ? -5.009 10.920 -8.595 1.00 64.44 93 ALA A CA 1
ATOM 651 C C . ALA A 1 93 ? -3.512 11.148 -8.381 1.00 64.44 93 ALA A C 1
ATOM 653 O O . ALA A 1 93 ? -2.675 10.560 -9.071 1.00 64.44 93 ALA A O 1
ATOM 654 N N . HIS A 1 94 ? -3.177 12.054 -7.471 1.00 83.00 94 HIS A N 1
ATOM 655 C CA . HIS A 1 94 ? -1.811 12.500 -7.323 1.00 83.00 94 HIS A CA 1
ATOM 656 C C . HIS A 1 94 ? -1.129 11.778 -6.166 1.00 83.00 94 HIS A C 1
ATOM 658 O O . HIS A 1 94 ? -1.729 11.510 -5.123 1.00 83.00 94 HIS A O 1
ATOM 664 N N . LEU A 1 95 ? 0.168 11.507 -6.322 1.00 90.94 95 LEU A N 1
ATOM 665 C CA . LEU A 1 95 ? 0.974 10.904 -5.262 1.00 90.94 95 LEU A CA 1
ATOM 666 C C . LEU A 1 95 ? 0.913 11.720 -3.955 1.00 90.94 95 LEU A C 1
ATOM 668 O O . LEU A 1 95 ? 0.960 11.126 -2.880 1.00 90.94 95 LEU A O 1
ATOM 672 N N . GLN A 1 96 ? 0.745 13.048 -4.034 1.00 92.44 96 GLN A N 1
ATOM 673 C CA . GLN A 1 96 ? 0.645 13.922 -2.858 1.00 92.44 96 GLN A CA 1
ATOM 674 C C . GLN A 1 96 ? -0.556 13.632 -1.943 1.00 92.44 96 GLN A C 1
ATOM 676 O O . GLN A 1 96 ? -0.492 13.952 -0.761 1.00 92.44 96 GLN A O 1
ATOM 681 N N . ASP A 1 97 ? -1.610 12.983 -2.448 1.00 90.06 97 ASP A N 1
ATOM 682 C CA . ASP A 1 97 ? -2.811 12.657 -1.665 1.00 90.06 97 ASP A CA 1
ATOM 683 C C . ASP A 1 97 ? -2.667 11.311 -0.928 1.00 90.06 97 ASP A C 1
ATOM 685 O O . ASP A 1 97 ? -3.506 10.912 -0.114 1.00 90.06 97 ASP A O 1
ATOM 689 N N . ALA A 1 98 ? -1.620 10.547 -1.250 1.00 92.31 98 ALA A N 1
ATOM 690 C CA . ALA A 1 98 ? -1.414 9.205 -0.726 1.00 92.31 98 ALA A CA 1
ATOM 691 C C . ALA A 1 98 ? -1.053 9.162 0.766 1.00 92.31 98 ALA A C 1
ATOM 693 O O . ALA A 1 98 ? -1.580 8.276 1.450 1.00 92.31 98 ALA A O 1
ATOM 694 N N . PRO A 1 99 ? -0.230 10.084 1.305 1.00 95.12 99 PRO A N 1
ATOM 695 C CA . PRO A 1 99 ? 0.016 10.172 2.741 1.00 95.12 99 PRO A CA 1
ATOM 696 C C . PRO A 1 99 ? -1.268 10.378 3.552 1.00 95.12 99 PRO A C 1
ATOM 698 O O . PRO A 1 99 ? -1.538 9.578 4.445 1.00 95.12 99 PRO A O 1
ATOM 701 N N . GLU A 1 100 ? -2.110 11.350 3.183 1.00 93.50 100 GLU A N 1
ATOM 702 C CA . GLU A 1 100 ? -3.376 11.627 3.882 1.00 93.50 100 GLU A CA 1
ATOM 703 C C . GLU A 1 100 ? -4.301 10.399 3.869 1.00 93.50 100 GLU A C 1
ATOM 705 O O . GLU A 1 100 ? -4.871 10.010 4.893 1.00 93.50 100 GLU A O 1
ATOM 710 N N . ALA A 1 101 ? -4.404 9.713 2.724 1.00 93.00 101 ALA A N 1
ATOM 711 C CA . ALA A 1 101 ? -5.180 8.482 2.627 1.00 93.00 101 ALA A CA 1
ATOM 712 C C . ALA A 1 101 ? -4.646 7.377 3.560 1.00 93.00 101 ALA A C 1
ATOM 714 O O . ALA A 1 101 ? -5.439 6.683 4.202 1.00 93.00 101 ALA A O 1
ATOM 715 N N . ALA A 1 102 ? -3.324 7.199 3.645 1.00 95.00 102 ALA A N 1
ATOM 716 C CA . ALA A 1 102 ? -2.702 6.197 4.510 1.00 95.00 102 ALA A CA 1
ATOM 717 C C . ALA A 1 102 ? -2.889 6.523 6.001 1.00 95.00 102 ALA A C 1
ATOM 719 O O . ALA A 1 102 ? -3.234 5.633 6.783 1.00 95.00 102 ALA A O 1
ATOM 720 N N . GLU A 1 103 ? -2.720 7.789 6.387 1.00 94.88 103 GLU A N 1
ATOM 721 C CA . GLU A 1 103 ? -2.952 8.281 7.750 1.00 94.88 103 GLU A CA 1
ATOM 722 C C . GLU A 1 103 ? -4.411 8.096 8.181 1.00 94.88 103 GLU A C 1
ATOM 724 O O . GLU A 1 103 ? -4.681 7.665 9.302 1.00 94.88 103 GLU A O 1
ATOM 729 N N . GLY A 1 104 ? -5.354 8.300 7.256 1.00 94.56 104 GLY A N 1
ATOM 730 C CA . GLY A 1 104 ? -6.775 8.019 7.459 1.00 94.56 104 GLY A CA 1
ATOM 731 C C . GLY A 1 104 ? -7.143 6.529 7.513 1.00 94.56 104 GLY A C 1
ATOM 732 O O . GLY A 1 104 ? -8.312 6.208 7.706 1.00 94.56 104 GLY A O 1
ATOM 733 N N . GLY A 1 105 ? -6.190 5.606 7.336 1.00 94.50 105 GLY A N 1
ATOM 734 C CA . GLY A 1 105 ? -6.435 4.158 7.329 1.00 94.50 105 GLY A CA 1
ATOM 735 C C . GLY A 1 105 ? -6.893 3.589 5.982 1.00 94.50 105 GLY A C 1
ATOM 736 O O . GLY A 1 105 ? -7.147 2.390 5.869 1.00 94.50 105 GLY A O 1
ATOM 737 N N . PHE A 1 106 ? -6.958 4.403 4.928 1.00 94.56 106 PHE A N 1
ATOM 738 C CA . PHE A 1 106 ? -7.367 3.995 3.582 1.00 94.56 106 PHE A CA 1
ATOM 739 C C . PHE A 1 106 ? -6.184 3.465 2.760 1.00 94.56 106 PHE A C 1
ATOM 741 O O . PHE A 1 106 ? -5.915 3.918 1.647 1.00 94.56 106 PHE A O 1
ATOM 748 N N . TYR A 1 107 ? -5.488 2.458 3.287 1.00 95.06 107 TYR A N 1
ATOM 749 C CA . TYR A 1 107 ? -4.268 1.910 2.683 1.00 95.06 107 TYR A CA 1
ATOM 750 C C . TYR A 1 107 ? -4.453 1.412 1.240 1.00 95.06 107 TYR A C 1
ATOM 752 O O . TYR A 1 107 ? -3.574 1.645 0.419 1.00 95.06 107 TYR A O 1
ATOM 760 N N . ASN A 1 108 ? -5.597 0.806 0.884 1.00 92.25 108 ASN A N 1
ATOM 761 C CA . ASN A 1 108 ? -5.881 0.409 -0.510 1.00 92.25 108 ASN A CA 1
ATOM 762 C C . ASN A 1 108 ? -5.812 1.605 -1.468 1.00 92.25 108 ASN A C 1
ATOM 764 O O . ASN A 1 108 ? -5.278 1.502 -2.568 1.00 92.25 108 ASN A O 1
ATOM 768 N N . ARG A 1 109 ? -6.336 2.756 -1.033 1.00 90.69 109 ARG A N 1
ATOM 769 C CA . ARG A 1 109 ? -6.333 3.993 -1.816 1.00 90.69 109 ARG A CA 1
ATOM 770 C C . ARG A 1 109 ? -4.923 4.564 -1.927 1.00 90.69 109 ARG A C 1
ATOM 772 O O . ARG A 1 109 ? -4.515 4.938 -3.019 1.00 90.69 109 ARG A O 1
ATOM 779 N N . ALA A 1 110 ? -4.162 4.557 -0.834 1.00 94.25 110 ALA A N 1
ATOM 780 C CA . ALA A 1 110 ? -2.764 4.977 -0.852 1.00 94.25 110 ALA A CA 1
ATOM 781 C C . ALA A 1 110 ? -1.912 4.099 -1.795 1.00 94.25 110 ALA A C 1
ATOM 783 O O . ALA A 1 110 ? -1.146 4.625 -2.603 1.00 94.25 110 ALA A O 1
ATOM 784 N N . PHE A 1 111 ? -2.100 2.771 -1.770 1.00 95.31 111 PHE A N 1
ATOM 785 C CA . PHE A 1 111 ? -1.481 1.856 -2.736 1.00 95.31 111 PHE A CA 1
ATOM 786 C C . PHE A 1 111 ? -1.909 2.165 -4.169 1.00 95.31 111 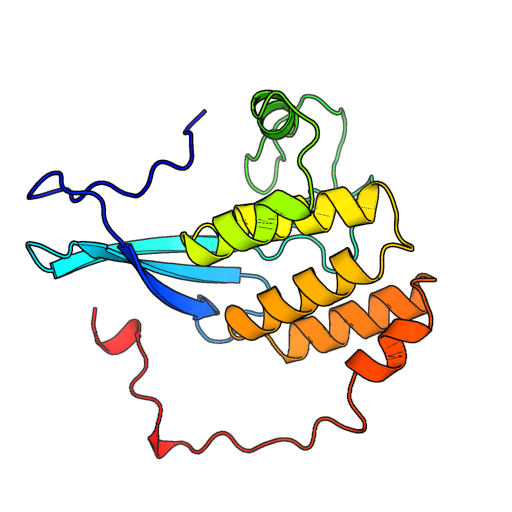PHE A C 1
ATOM 788 O O . PHE A 1 111 ? -1.071 2.182 -5.068 1.00 95.31 111 PHE A O 1
ATOM 795 N N . HIS A 1 112 ? -3.195 2.438 -4.388 1.00 91.88 112 HIS A N 1
ATOM 796 C CA . HIS A 1 112 ? -3.714 2.790 -5.702 1.00 91.88 112 HIS A CA 1
ATOM 797 C C . HIS A 1 112 ? -3.059 4.056 -6.268 1.00 91.88 112 HIS A C 1
ATOM 799 O O . HIS A 1 112 ? -2.638 4.042 -7.421 1.00 91.88 112 HIS A O 1
ATOM 805 N N . TYR A 1 113 ? -2.907 5.114 -5.468 1.00 92.19 113 TYR A N 1
ATOM 806 C CA . TYR A 1 113 ? -2.234 6.348 -5.888 1.00 92.19 113 TYR A CA 1
ATOM 807 C C . TYR A 1 113 ? -0.765 6.123 -6.237 1.00 92.19 113 TYR A C 1
ATOM 809 O O . TYR A 1 113 ? -0.308 6.567 -7.288 1.00 92.19 113 TYR A O 1
ATOM 817 N N . ALA A 1 114 ? -0.042 5.356 -5.417 1.00 95.12 114 ALA A N 1
ATOM 818 C CA . ALA A 1 114 ? 1.330 4.975 -5.736 1.00 95.12 114 ALA A CA 1
ATOM 819 C C . ALA A 1 114 ? 1.400 4.171 -7.045 1.00 95.12 114 ALA A C 1
ATOM 821 O O . ALA A 1 114 ? 2.254 4.417 -7.892 1.00 95.12 114 ALA A O 1
ATOM 822 N N . ASN A 1 115 ? 0.469 3.234 -7.243 1.00 94.44 115 ASN A N 1
ATOM 823 C CA . ASN A 1 115 ? 0.401 2.414 -8.448 1.00 94.44 115 ASN A CA 1
ATOM 824 C C . ASN A 1 115 ? 0.076 3.232 -9.703 1.00 94.44 115 ASN A C 1
ATOM 826 O O . ASN A 1 115 ? 0.632 2.941 -10.757 1.00 94.44 115 ASN A O 1
ATOM 830 N N . GLN A 1 116 ? -0.787 4.245 -9.598 1.00 91.56 116 GLN A N 1
ATOM 831 C CA . GLN A 1 116 ? -1.061 5.168 -10.699 1.00 91.56 116 GLN A CA 1
ATOM 832 C C . GLN A 1 116 ? 0.157 6.024 -11.043 1.00 91.56 116 GLN A C 1
ATOM 834 O O . GLN A 1 116 ? 0.523 6.096 -12.213 1.00 91.56 116 GLN A O 1
ATOM 839 N N . ALA A 1 117 ? 0.817 6.612 -10.040 1.00 92.50 117 ALA A N 1
ATOM 840 C CA . ALA A 1 117 ? 2.025 7.407 -10.254 1.00 92.50 117 ALA A CA 1
ATOM 841 C C . ALA A 1 117 ? 3.115 6.587 -10.964 1.00 92.50 117 ALA A C 1
ATOM 843 O O . ALA A 1 117 ? 3.709 7.054 -11.927 1.00 92.50 117 ALA A O 1
ATOM 844 N N . LEU A 1 118 ? 3.301 5.328 -10.557 1.00 94.25 118 LEU A N 1
ATOM 845 C CA . LEU A 1 118 ? 4.251 4.400 -11.177 1.00 94.25 118 LEU A CA 1
ATOM 846 C C . LEU A 1 118 ? 3.837 3.900 -12.564 1.00 94.25 118 LEU A C 1
ATOM 848 O O . LEU A 1 118 ? 4.696 3.497 -13.347 1.00 94.25 118 LEU A O 1
ATOM 852 N N . LEU A 1 119 ? 2.536 3.870 -12.860 1.00 91.81 119 LEU A N 1
ATOM 853 C CA . LEU A 1 119 ? 2.045 3.560 -14.200 1.00 91.81 119 LEU A CA 1
ATOM 854 C C . LEU A 1 119 ? 2.306 4.730 -15.159 1.00 91.81 119 LEU A C 1
ATOM 856 O O . LEU A 1 119 ? 2.668 4.491 -16.307 1.00 91.81 119 LEU A O 1
ATOM 860 N N . ALA A 1 120 ? 2.131 5.966 -14.683 1.00 91.19 120 ALA A N 1
ATOM 861 C CA . ALA A 1 120 ? 2.385 7.182 -15.450 1.00 91.19 120 ALA A CA 1
ATOM 862 C C . ALA A 1 120 ? 3.888 7.439 -15.653 1.00 91.19 120 ALA A C 1
ATOM 864 O O . ALA A 1 120 ? 4.310 7.773 -16.757 1.00 91.19 120 ALA A O 1
ATOM 865 N N . ASP A 1 121 ? 4.691 7.248 -14.605 1.00 93.56 121 ASP A N 1
ATOM 866 C CA . ASP A 1 121 ? 6.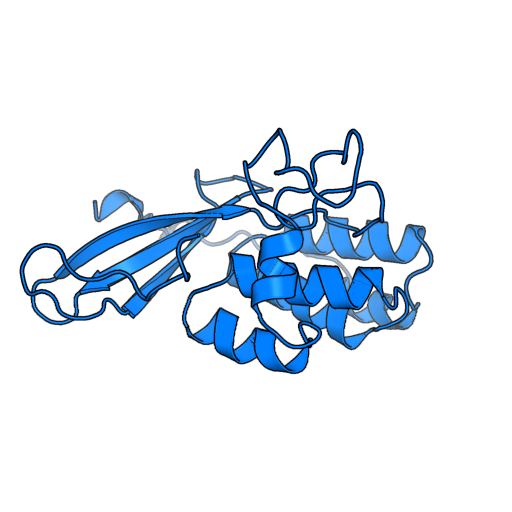142 7.398 -14.637 1.00 93.56 121 ASP A CA 1
ATOM 867 C C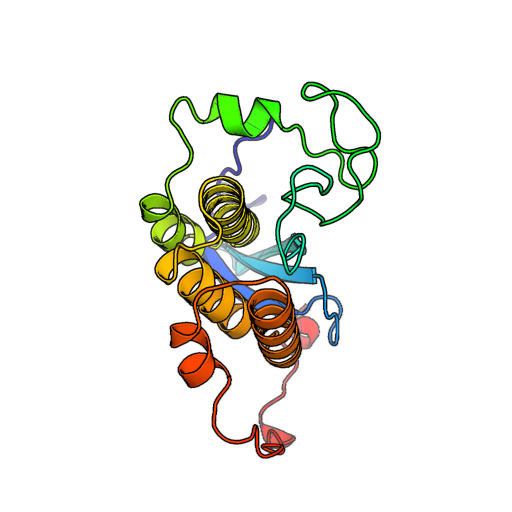 . ASP A 1 121 ? 6.832 6.315 -13.793 1.00 93.56 121 ASP A C 1
ATOM 869 O O . ASP A 1 121 ? 6.937 6.391 -12.565 1.00 93.56 121 ASP A O 1
ATOM 873 N N . ARG A 1 122 ? 7.375 5.302 -14.477 1.00 94.12 122 ARG A N 1
ATOM 874 C CA . ARG A 1 122 ? 8.151 4.227 -13.839 1.00 94.12 122 ARG A CA 1
ATOM 875 C C . ARG A 1 122 ? 9.466 4.707 -13.220 1.00 94.12 122 ARG A C 1
ATOM 877 O O . ARG A 1 122 ? 10.009 3.997 -12.369 1.00 94.12 122 ARG A O 1
ATOM 884 N N . ALA A 1 123 ? 9.980 5.869 -13.625 1.00 95.19 123 ALA A N 1
ATOM 885 C CA . ALA A 1 123 ? 11.198 6.462 -13.084 1.00 95.19 123 ALA A CA 1
ATOM 886 C C . ALA A 1 123 ? 10.951 7.307 -11.818 1.00 95.19 123 ALA A C 1
ATOM 888 O O . ALA A 1 123 ? 11.909 7.791 -11.213 1.00 95.19 123 ALA A O 1
ATOM 889 N N . CYS A 1 124 ? 9.701 7.439 -11.362 1.00 95.62 124 CYS A N 1
ATOM 890 C CA . CYS A 1 124 ? 9.367 8.189 -10.156 1.00 95.62 124 CYS A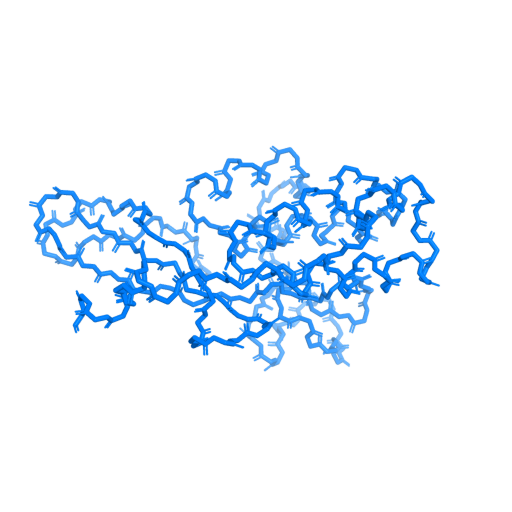 CA 1
ATOM 891 C C . CYS A 1 124 ? 9.861 7.470 -8.881 1.00 95.62 124 CYS A C 1
ATOM 893 O O . CYS A 1 124 ? 9.197 6.585 -8.333 1.00 95.62 124 CYS A O 1
ATOM 895 N N . ILE A 1 125 ? 11.043 7.861 -8.387 1.00 95.88 125 ILE A N 1
ATOM 896 C CA . ILE A 1 125 ? 11.661 7.298 -7.170 1.00 95.88 125 ILE A CA 1
ATOM 897 C C . ILE A 1 125 ? 10.748 7.466 -5.952 1.00 95.88 125 ILE A C 1
ATOM 899 O O . ILE A 1 125 ? 10.608 6.534 -5.157 1.00 95.88 125 ILE A O 1
ATOM 903 N N . ASP A 1 126 ? 10.100 8.621 -5.817 1.00 95.88 126 ASP A N 1
ATOM 904 C CA . ASP A 1 126 ? 9.252 8.921 -4.662 1.00 95.88 126 ASP A CA 1
ATOM 905 C C . ASP A 1 126 ? 8.038 7.992 -4.593 1.00 95.88 126 ASP A C 1
ATOM 907 O O . ASP A 1 126 ? 7.707 7.494 -3.517 1.00 95.88 126 ASP A O 1
ATOM 911 N N . ALA A 1 127 ? 7.427 7.660 -5.734 1.00 96.38 127 ALA A N 1
ATOM 912 C CA . ALA A 1 127 ? 6.316 6.714 -5.777 1.00 96.38 127 ALA A CA 1
ATOM 913 C C . ALA A 1 127 ? 6.754 5.296 -5.366 1.00 96.38 127 ALA A C 1
ATOM 915 O O . ALA A 1 127 ? 6.051 4.623 -4.604 1.00 96.38 127 ALA A O 1
ATOM 916 N N . TRP A 1 128 ? 7.940 4.851 -5.801 1.00 97.56 128 TRP A N 1
ATOM 917 C CA . TRP A 1 128 ? 8.513 3.568 -5.383 1.00 97.56 128 TRP A CA 1
ATOM 918 C C . TRP A 1 128 ? 8.797 3.520 -3.883 1.00 97.56 128 TRP A C 1
ATOM 920 O O . TRP A 1 128 ? 8.403 2.563 -3.211 1.00 97.56 128 TRP A O 1
ATOM 930 N N . ARG A 1 129 ? 9.450 4.555 -3.344 1.00 96.94 129 ARG A N 1
ATOM 931 C CA . ARG A 1 129 ? 9.773 4.655 -1.914 1.00 96.94 129 ARG A CA 1
ATOM 932 C C . ARG A 1 129 ? 8.524 4.728 -1.056 1.00 96.94 129 ARG A C 1
ATOM 934 O O . ARG A 1 129 ? 8.429 4.018 -0.057 1.00 96.94 129 ARG A O 1
ATOM 941 N N . PHE A 1 130 ? 7.541 5.519 -1.472 1.00 97.19 130 PHE A N 1
ATOM 942 C CA . PHE A 1 130 ? 6.266 5.612 -0.780 1.00 97.19 130 PHE A CA 1
ATOM 943 C C . PHE A 1 130 ? 5.554 4.253 -0.743 1.00 97.19 130 PHE A C 1
ATOM 945 O O . PHE A 1 130 ? 5.155 3.784 0.323 1.00 97.19 130 PHE A O 1
ATOM 952 N N . LYS A 1 131 ? 5.478 3.549 -1.879 1.00 97.94 131 LYS A N 1
ATOM 953 C CA . LYS A 1 131 ? 4.901 2.200 -1.925 1.00 97.94 131 LYS A CA 1
ATOM 954 C C . LYS A 1 131 ? 5.667 1.204 -1.049 1.00 97.94 131 LYS A C 1
ATOM 956 O O . LYS A 1 131 ? 5.054 0.385 -0.364 1.00 97.94 131 LYS A O 1
ATOM 961 N N . ALA A 1 132 ? 6.996 1.287 -1.031 1.00 97.56 132 ALA A N 1
ATOM 962 C CA . ALA A 1 132 ? 7.840 0.468 -0.168 1.00 97.56 132 ALA A CA 1
ATOM 963 C C . ALA A 1 132 ? 7.558 0.737 1.322 1.00 97.56 132 ALA A C 1
ATOM 965 O O . ALA A 1 132 ? 7.451 -0.205 2.110 1.00 97.56 132 ALA A O 1
ATOM 966 N N . ALA A 1 133 ? 7.381 2.005 1.699 1.00 97.12 133 ALA A N 1
ATOM 967 C CA . ALA A 1 133 ? 7.014 2.410 3.052 1.00 97.12 133 ALA A CA 1
ATOM 968 C C . ALA A 1 133 ? 5.613 1.913 3.445 1.00 97.12 133 ALA A C 1
ATOM 970 O O . ALA A 1 133 ? 5.439 1.413 4.556 1.00 97.12 133 ALA A O 1
ATOM 971 N N . LEU A 1 134 ? 4.631 1.956 2.534 1.00 97.81 134 LEU A N 1
ATOM 972 C CA . LEU A 1 134 ? 3.309 1.367 2.775 1.00 97.81 134 LEU A CA 1
ATOM 973 C C . LEU A 1 134 ? 3.395 -0.137 3.047 1.00 97.81 134 LEU A C 1
ATOM 975 O O . LEU A 1 134 ? 2.761 -0.616 3.984 1.00 97.81 134 LEU A O 1
ATOM 979 N N . LEU A 1 135 ? 4.194 -0.879 2.272 1.00 97.75 135 LEU A N 1
ATOM 980 C CA . LEU A 1 135 ? 4.387 -2.317 2.487 1.00 97.75 135 LEU A CA 1
ATOM 981 C C . LEU A 1 135 ? 4.972 -2.611 3.872 1.00 97.75 135 LEU A C 1
ATOM 983 O O . LEU A 1 135 ? 4.496 -3.520 4.547 1.00 97.75 135 LEU A O 1
ATOM 987 N N . LEU A 1 136 ? 5.941 -1.818 4.337 1.00 96.50 136 LEU A N 1
ATOM 988 C CA . LEU A 1 136 ? 6.437 -1.921 5.714 1.00 96.50 136 LEU A CA 1
ATOM 989 C C . LEU A 1 136 ? 5.337 -1.614 6.733 1.00 96.50 136 LEU A C 1
ATOM 991 O O . LEU A 1 136 ? 5.145 -2.377 7.679 1.00 96.50 136 LEU A O 1
ATOM 995 N N . LYS A 1 137 ? 4.578 -0.536 6.515 1.00 96.06 137 LYS A N 1
ATOM 996 C CA . LYS A 1 137 ? 3.513 -0.082 7.416 1.00 96.06 137 LYS A CA 1
ATOM 997 C C . LYS A 1 137 ? 2.413 -1.126 7.608 1.00 96.06 137 LYS A C 1
ATOM 999 O O . LYS A 1 137 ? 1.928 -1.280 8.724 1.00 96.06 137 LYS A O 1
ATOM 1004 N N . VAL A 1 138 ? 2.048 -1.861 6.556 1.00 96.69 138 VAL A N 1
ATOM 1005 C CA . VAL A 1 138 ? 1.051 -2.946 6.630 1.00 96.69 138 VAL A CA 1
ATOM 1006 C C . VAL A 1 138 ? 1.649 -4.300 7.039 1.00 96.69 138 VAL A C 1
ATOM 1008 O O . VAL A 1 138 ? 0.934 -5.298 7.050 1.00 96.69 138 VAL A O 1
ATOM 1011 N N . GLY A 1 139 ? 2.940 -4.352 7.389 1.00 96.12 139 GLY A N 1
ATOM 1012 C CA . GLY A 1 139 ? 3.612 -5.544 7.913 1.00 96.12 139 GLY A CA 1
ATOM 1013 C C . GLY A 1 139 ? 4.077 -6.548 6.854 1.00 96.12 139 GLY A C 1
ATOM 1014 O O . GLY A 1 139 ? 4.109 -7.746 7.126 1.00 96.12 139 GLY A O 1
ATOM 1015 N N . LEU A 1 140 ? 4.438 -6.085 5.653 1.00 96.19 140 LEU A N 1
ATOM 1016 C CA . LEU A 1 140 ? 4.835 -6.909 4.503 1.00 96.19 140 LEU A CA 1
ATOM 1017 C C . LEU A 1 140 ? 6.286 -6.636 4.018 1.00 96.19 140 LEU A C 1
ATOM 1019 O O . LEU A 1 140 ? 6.494 -6.330 2.839 1.00 96.19 140 LEU A O 1
ATOM 1023 N N . PRO A 1 141 ? 7.325 -6.778 4.869 1.00 95.12 141 PRO A N 1
ATOM 1024 C CA . PRO A 1 141 ? 8.715 -6.457 4.506 1.00 95.12 141 PRO A CA 1
ATOM 1025 C C . PRO A 1 141 ? 9.285 -7.338 3.382 1.00 95.12 141 PRO A C 1
ATOM 1027 O O . PRO A 1 141 ? 9.887 -6.830 2.442 1.00 95.12 141 PRO A O 1
ATOM 1030 N N . ARG A 1 142 ? 9.000 -8.645 3.384 1.00 94.12 142 ARG A N 1
ATOM 1031 C CA . ARG A 1 142 ? 9.443 -9.549 2.301 1.00 94.12 142 ARG A CA 1
ATOM 1032 C C . ARG A 1 142 ? 8.811 -9.196 0.950 1.00 94.12 142 ARG A C 1
ATOM 1034 O O . ARG A 1 142 ? 9.403 -9.392 -0.107 1.00 94.12 142 ARG A O 1
ATOM 1041 N N . VAL A 1 143 ? 7.586 -8.669 0.972 1.00 96.31 143 VAL A N 1
ATOM 1042 C CA . VAL A 1 143 ? 6.880 -8.226 -0.240 1.00 96.31 143 VAL A CA 1
ATOM 1043 C C . VAL A 1 143 ? 7.510 -6.943 -0.774 1.00 96.31 143 VAL A C 1
ATOM 1045 O O . VAL A 1 143 ? 7.681 -6.812 -1.983 1.00 96.31 143 VAL A O 1
ATOM 1048 N N . ARG A 1 144 ? 7.917 -6.031 0.118 1.00 96.56 144 ARG A N 1
ATOM 1049 C CA . ARG A 1 144 ? 8.692 -4.829 -0.220 1.00 96.56 144 ARG A CA 1
ATOM 1050 C C . ARG A 1 144 ? 10.005 -5.181 -0.916 1.00 96.56 144 ARG A C 1
ATOM 1052 O O . ARG A 1 144 ? 10.283 -4.616 -1.967 1.00 96.56 144 ARG A O 1
ATOM 1059 N N . GLU A 1 145 ? 10.777 -6.123 -0.384 1.00 95.69 145 GLU A N 1
ATOM 1060 C CA . GLU A 1 145 ? 12.037 -6.570 -1.001 1.00 95.69 145 GLU A CA 1
ATOM 1061 C C . GLU A 1 145 ? 11.810 -7.132 -2.407 1.00 95.69 145 GLU A C 1
ATOM 1063 O O . GLU A 1 145 ? 12.433 -6.682 -3.368 1.00 95.69 145 GLU A O 1
ATOM 1068 N N . ARG A 1 146 ? 10.847 -8.054 -2.551 1.00 96.31 146 ARG A N 1
ATOM 1069 C CA . ARG A 1 146 ? 10.463 -8.615 -3.856 1.00 96.31 146 ARG A CA 1
ATOM 1070 C C . ARG A 1 146 ? 10.018 -7.536 -4.838 1.00 96.31 146 ARG A C 1
ATOM 1072 O O . ARG A 1 146 ? 10.359 -7.610 -6.014 1.00 96.31 146 ARG A O 1
ATOM 1079 N N . MET A 1 147 ? 9.261 -6.548 -4.364 1.00 97.38 147 MET A N 1
ATOM 1080 C CA . MET A 1 147 ? 8.811 -5.420 -5.173 1.00 97.38 147 MET A CA 1
ATOM 1081 C C . MET A 1 147 ? 9.995 -4.593 -5.681 1.00 97.38 147 MET A C 1
ATOM 1083 O O . MET A 1 147 ? 10.075 -4.350 -6.880 1.00 97.38 147 MET A O 1
ATOM 1087 N N . LEU A 1 148 ? 10.912 -4.182 -4.799 1.00 97.00 148 LEU A N 1
ATOM 1088 C CA . LEU A 1 148 ? 12.075 -3.371 -5.172 1.00 97.00 148 LEU A CA 1
ATOM 1089 C C . LEU A 1 148 ? 13.019 -4.136 -6.110 1.00 97.00 148 LEU A C 1
ATOM 1091 O O . LEU A 1 148 ? 13.476 -3.575 -7.104 1.00 97.00 148 LEU A O 1
ATOM 1095 N N . ALA A 1 149 ? 13.254 -5.426 -5.853 1.00 95.94 149 ALA A N 1
ATOM 1096 C CA . ALA A 1 149 ? 14.057 -6.278 -6.727 1.00 95.94 149 ALA A CA 1
ATOM 1097 C C . ALA A 1 149 ? 13.432 -6.410 -8.127 1.00 95.94 149 ALA A C 1
ATOM 1099 O O . ALA A 1 149 ? 14.119 -6.221 -9.131 1.00 95.94 149 ALA A O 1
ATOM 1100 N N . 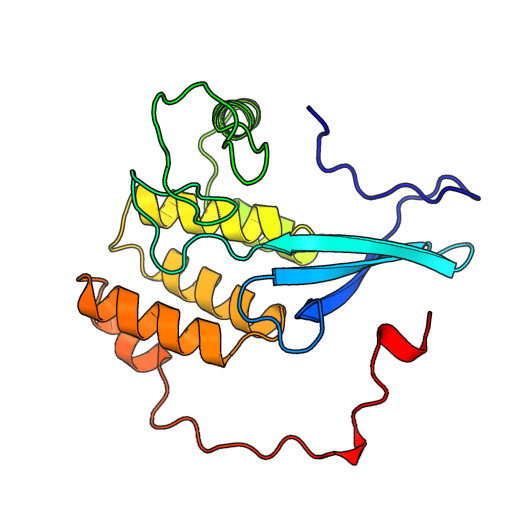ALA A 1 150 ? 12.122 -6.669 -8.206 1.00 95.88 150 ALA A N 1
ATOM 1101 C CA . ALA A 1 150 ? 11.403 -6.747 -9.476 1.00 95.88 150 ALA A CA 1
ATOM 1102 C C . ALA A 1 150 ? 11.371 -5.398 -10.213 1.00 95.88 150 ALA A C 1
ATOM 1104 O O . ALA A 1 150 ? 11.521 -5.364 -11.432 1.00 95.88 150 ALA A O 1
ATOM 1105 N N . ALA A 1 151 ? 11.214 -4.287 -9.489 1.00 96.31 151 ALA A N 1
ATOM 1106 C CA . ALA A 1 151 ? 11.245 -2.946 -10.063 1.00 96.31 151 ALA A CA 1
ATOM 1107 C C . ALA A 1 151 ? 12.613 -2.644 -10.693 1.00 96.31 151 ALA A C 1
ATOM 1109 O O . ALA A 1 151 ? 12.675 -2.237 -11.851 1.00 96.31 151 ALA A O 1
ATOM 1110 N N . LEU A 1 152 ? 13.708 -2.908 -9.972 1.00 96.56 152 LEU A N 1
ATOM 1111 C CA . LEU A 1 152 ? 15.075 -2.729 -10.471 1.00 96.56 152 LEU A CA 1
ATOM 1112 C C . LEU A 1 152 ? 15.366 -3.614 -11.690 1.00 96.56 152 LEU A C 1
ATOM 1114 O O . LEU A 1 152 ? 15.939 -3.134 -12.665 1.00 96.56 152 LEU A O 1
ATOM 1118 N N . ALA A 1 153 ? 14.931 -4.877 -11.670 1.00 96.00 153 ALA A N 1
ATOM 1119 C CA . ALA A 1 153 ? 15.036 -5.768 -12.827 1.00 96.00 153 ALA A CA 1
ATOM 1120 C C . ALA A 1 153 ? 14.216 -5.265 -14.032 1.00 96.00 153 ALA A C 1
ATOM 1122 O O . ALA A 1 153 ? 14.604 -5.477 -15.177 1.00 96.00 153 ALA A O 1
ATOM 1123 N N . GLY A 1 154 ? 13.105 -4.568 -13.775 1.00 93.44 154 GLY A N 1
ATOM 1124 C CA . GLY A 1 154 ? 12.240 -3.944 -14.776 1.00 93.44 154 GLY A CA 1
ATOM 1125 C C . GLY A 1 154 ? 12.662 -2.540 -15.223 1.00 93.44 154 GLY A C 1
ATOM 1126 O O . GLY A 1 154 ? 11.871 -1.872 -15.890 1.00 93.44 154 GLY A O 1
ATOM 1127 N N . GLY A 1 155 ? 13.862 -2.077 -14.855 1.00 94.44 155 GLY A N 1
ATOM 1128 C CA . GLY A 1 155 ? 14.405 -0.784 -15.287 1.00 94.44 155 GLY A CA 1
ATOM 1129 C C . GLY A 1 155 ? 14.019 0.415 -14.416 1.00 94.44 155 GLY A C 1
ATOM 1130 O O . GLY A 1 155 ? 14.162 1.552 -14.860 1.00 94.44 155 GLY A O 1
ATOM 1131 N N . ALA A 1 156 ? 13.536 0.196 -13.188 1.00 94.81 156 ALA A N 1
ATOM 1132 C CA . ALA A 1 156 ? 13.350 1.285 -12.231 1.00 94.81 156 ALA A CA 1
ATOM 1133 C C . ALA A 1 156 ? 14.695 1.966 -11.887 1.00 94.81 156 ALA A C 1
ATOM 1135 O O . ALA A 1 156 ? 15.762 1.365 -12.059 1.00 94.81 156 ALA A O 1
ATOM 1136 N N . PRO A 1 157 ? 14.675 3.210 -11.375 1.00 95.94 157 PRO A N 1
ATOM 1137 C CA . PRO A 1 157 ? 15.894 3.973 -11.144 1.00 95.94 157 PRO A CA 1
ATOM 1138 C C . PRO A 1 157 ? 16.880 3.253 -10.211 1.00 95.94 157 PRO A C 1
ATOM 1140 O O . PRO A 1 157 ? 16.480 2.751 -9.155 1.00 95.94 157 PRO A O 1
ATOM 1143 N N . PRO A 1 158 ? 18.192 3.265 -10.519 1.00 93.25 158 PRO A N 1
ATOM 1144 C CA . PRO A 1 158 ? 19.202 2.568 -9.720 1.00 93.25 158 PRO A CA 1
ATOM 1145 C C . PRO A 1 158 ? 19.336 3.124 -8.296 1.00 93.25 158 PRO A C 1
ATOM 1147 O O . PRO A 1 158 ? 19.818 2.413 -7.416 1.00 93.25 158 PRO A O 1
ATOM 1150 N N . GLY A 1 159 ? 18.869 4.356 -8.045 1.00 93.12 159 GLY A N 1
ATOM 1151 C CA . GLY A 1 159 ? 18.813 4.958 -6.709 1.00 93.12 159 GLY A CA 1
ATOM 1152 C C . GLY A 1 159 ? 17.981 4.161 -5.694 1.00 93.12 159 GLY A C 1
ATOM 1153 O O . GLY A 1 159 ? 18.207 4.302 -4.497 1.00 93.12 159 GLY A O 1
ATOM 1154 N N . LEU A 1 160 ? 17.093 3.270 -6.155 1.00 92.81 160 LEU A N 1
ATOM 1155 C CA . LEU A 1 160 ? 16.331 2.357 -5.294 1.00 92.81 160 LEU A CA 1
ATOM 1156 C C . LEU A 1 160 ? 17.170 1.210 -4.713 1.00 92.81 160 LEU A C 1
ATOM 1158 O O . LEU A 1 160 ? 16.708 0.520 -3.808 1.00 92.81 160 LEU A O 1
ATOM 1162 N N . ARG A 1 161 ? 18.398 0.973 -5.198 1.00 91.44 161 ARG A N 1
ATOM 1163 C CA . ARG A 1 161 ? 19.268 -0.084 -4.646 1.00 91.44 161 ARG A CA 1
ATOM 1164 C C . ARG A 1 161 ? 19.598 0.151 -3.176 1.00 91.44 161 ARG A C 1
ATOM 1166 O O . ARG A 1 161 ? 19.628 -0.809 -2.417 1.00 91.44 161 ARG A O 1
ATOM 1173 N N . ALA A 1 162 ? 19.780 1.408 -2.773 1.00 89.88 162 ALA A N 1
ATOM 1174 C CA . ALA A 1 162 ? 20.007 1.762 -1.373 1.00 89.88 162 ALA A CA 1
ATOM 1175 C C . ALA A 1 162 ? 18.813 1.372 -0.482 1.00 89.88 162 ALA A C 1
ATOM 1177 O O . ALA A 1 162 ? 18.988 1.034 0.685 1.00 89.88 162 ALA A O 1
ATOM 1178 N N . ASP A 1 163 ? 17.601 1.354 -1.045 1.00 88.88 163 ASP A N 1
ATOM 1179 C CA . ASP A 1 163 ? 16.383 1.010 -0.319 1.00 88.88 163 ASP A CA 1
ATOM 1180 C C . ASP A 1 163 ? 16.224 -0.510 -0.108 1.00 88.88 163 ASP A C 1
ATOM 1182 O O . ASP A 1 163 ? 15.477 -0.918 0.781 1.00 88.88 163 ASP A O 1
ATOM 1186 N N . LEU A 1 164 ? 16.933 -1.374 -0.846 1.00 81.81 164 LEU A N 1
ATOM 1187 C CA . LEU A 1 164 ? 16.911 -2.825 -0.591 1.00 81.81 164 LEU A CA 1
ATOM 1188 C C . LEU A 1 164 ? 17.551 -3.207 0.756 1.00 81.81 164 LEU A C 1
ATOM 1190 O O . LEU A 1 164 ? 17.233 -4.271 1.281 1.00 81.81 164 LEU A O 1
ATOM 1194 N N . GLY A 1 165 ? 18.367 -2.323 1.338 1.00 77.12 165 GLY A N 1
ATOM 1195 C CA . GLY A 1 165 ? 19.178 -2.612 2.517 1.00 77.12 165 GLY A CA 1
ATOM 1196 C C . GLY A 1 165 ? 20.367 -3.517 2.181 1.00 77.12 165 GLY A C 1
ATOM 1197 O O . GLY A 1 165 ? 20.279 -4.417 1.344 1.00 77.12 165 GLY A O 1
ATOM 1198 N N . GLU A 1 166 ? 21.501 -3.288 2.836 1.00 54.12 166 GLU A N 1
ATOM 1199 C CA . GLU A 1 166 ? 22.632 -4.217 2.807 1.00 54.12 166 GLU A CA 1
ATOM 1200 C C . GLU A 1 166 ? 22.296 -5.420 3.696 1.00 54.12 166 GLU A C 1
ATOM 1202 O O . GLU A 1 166 ? 22.598 -5.431 4.880 1.00 54.12 166 GLU A O 1
ATOM 1207 N N . GLY A 1 167 ? 21.606 -6.417 3.138 1.00 50.88 167 GLY A N 1
ATOM 1208 C CA . GLY A 1 167 ? 21.303 -7.667 3.833 1.00 50.88 167 GLY A CA 1
ATOM 1209 C C . GLY A 1 167 ? 20.243 -7.511 4.924 1.00 50.88 167 GLY A C 1
ATOM 1210 O O . GLY A 1 167 ? 20.521 -7.104 6.048 1.00 50.88 167 GLY A O 1
ATOM 1211 N N . ALA A 1 168 ? 19.015 -7.923 4.616 1.00 45.97 168 ALA A N 1
ATOM 1212 C CA . ALA A 1 168 ? 18.053 -8.287 5.644 1.00 45.97 168 ALA A CA 1
ATOM 1213 C C . ALA A 1 168 ? 18.633 -9.464 6.447 1.00 45.97 168 ALA A C 1
ATOM 1215 O O . ALA A 1 168 ? 18.478 -10.628 6.081 1.00 45.97 168 ALA A O 1
ATOM 1216 N N . VAL A 1 169 ? 19.360 -9.153 7.520 1.00 46.75 169 VAL A N 1
ATOM 1217 C CA . VAL A 1 169 ? 19.624 -10.100 8.597 1.00 46.75 169 VAL A CA 1
ATOM 1218 C C . VAL A 1 169 ? 18.247 -10.563 9.058 1.00 46.75 169 VAL A C 1
ATOM 1220 O O . VAL A 1 169 ? 17.376 -9.725 9.301 1.00 46.75 169 VAL A O 1
ATOM 1223 N N . GLU A 1 170 ? 18.009 -11.874 9.092 1.00 49.97 170 GLU A N 1
ATOM 1224 C CA . GLU A 1 170 ? 16.799 -12.441 9.681 1.00 49.97 170 GLU A CA 1
ATOM 1225 C C . GLU A 1 170 ? 16.720 -11.985 11.140 1.00 49.97 170 GLU A C 1
ATOM 1227 O O . GLU A 1 170 ? 17.267 -12.613 12.041 1.00 49.97 170 GLU A O 1
ATOM 1232 N N . GLU A 1 171 ? 16.080 -10.846 11.383 1.00 47.78 171 GLU A N 1
ATOM 1233 C CA . GLU A 1 171 ? 15.799 -10.401 12.732 1.00 47.78 171 GLU A CA 1
ATOM 1234 C C . GLU A 1 171 ? 14.702 -11.336 13.249 1.00 47.78 171 GLU A C 1
ATOM 1236 O O . GLU A 1 171 ? 13.526 -11.227 12.882 1.00 47.78 171 GLU A O 1
ATOM 1241 N N . GLU A 1 172 ? 15.110 -12.341 14.030 1.00 46.38 172 GLU A N 1
ATOM 1242 C CA . GLU A 1 172 ? 14.213 -13.199 14.795 1.00 46.38 172 GLU A CA 1
ATOM 1243 C C . GLU A 1 172 ? 13.330 -12.305 15.667 1.00 46.38 172 GLU A C 1
ATOM 1245 O O . GLU A 1 172 ? 13.699 -11.905 16.768 1.00 46.38 172 GLU A O 1
ATOM 1250 N N . VAL A 1 173 ? 12.144 -11.962 15.160 1.00 50.72 173 VAL A N 1
ATOM 1251 C CA . VAL A 1 173 ? 11.155 -11.189 15.908 1.00 50.72 173 VAL A CA 1
ATOM 1252 C C . VAL A 1 173 ? 10.852 -11.959 17.198 1.00 50.72 173 VAL A C 1
ATOM 1254 O O . VAL A 1 173 ? 10.257 -13.042 17.114 1.00 50.72 173 VAL A O 1
ATOM 1257 N N . PRO A 1 174 ? 11.202 -11.434 18.388 1.00 43.97 174 PRO A N 1
ATOM 1258 C CA . PRO A 1 174 ? 11.095 -12.189 19.626 1.00 43.97 174 PRO A CA 1
ATOM 1259 C C . PRO A 1 174 ? 9.661 -12.672 19.846 1.00 43.97 174 PRO A C 1
ATOM 1261 O O . PRO A 1 174 ? 8.711 -11.882 19.880 1.00 43.97 174 PRO A O 1
ATOM 1264 N N . ALA A 1 175 ? 9.494 -13.981 20.050 1.00 53.25 175 ALA A N 1
ATOM 1265 C CA . ALA A 1 175 ? 8.193 -14.639 20.203 1.00 53.25 175 ALA A CA 1
ATOM 1266 C C . ALA A 1 175 ? 7.310 -14.043 21.325 1.00 53.25 175 ALA A C 1
ATOM 1268 O O . ALA A 1 175 ? 6.093 -14.227 21.330 1.00 53.25 175 ALA A O 1
ATOM 1269 N N . LYS A 1 176 ? 7.900 -13.295 22.267 1.00 46.56 176 LYS A N 1
ATOM 1270 C CA . LYS A 1 176 ? 7.235 -12.777 23.471 1.00 46.56 176 LYS A CA 1
ATOM 1271 C C . LYS A 1 176 ? 6.367 -11.523 23.264 1.00 46.56 176 LYS A C 1
ATOM 1273 O O . LYS A 1 176 ? 5.620 -11.184 24.174 1.00 46.56 176 LYS A O 1
ATOM 1278 N N . VAL A 1 177 ? 6.383 -10.872 22.093 1.00 46.88 177 VAL A N 1
ATOM 1279 C CA . VAL A 1 177 ? 5.591 -9.635 21.838 1.00 46.88 177 VAL A CA 1
ATOM 1280 C C . VAL A 1 177 ? 4.326 -9.887 20.997 1.00 46.88 177 VAL A C 1
ATOM 1282 O O . VAL A 1 177 ? 3.541 -8.984 20.725 1.00 46.88 177 VAL A O 1
ATOM 1285 N N . ARG A 1 178 ? 4.045 -11.137 20.614 1.00 47.34 178 ARG A N 1
ATOM 1286 C CA . ARG A 1 178 ? 2.867 -11.475 19.803 1.00 47.34 178 ARG A CA 1
ATOM 1287 C C . ARG A 1 178 ? 1.715 -11.955 20.678 1.00 47.34 178 ARG A C 1
ATOM 1289 O O . ARG A 1 178 ? 1.398 -13.141 20.685 1.00 47.34 178 ARG A O 1
ATOM 1296 N N . ARG A 1 179 ? 1.007 -11.045 21.355 1.00 51.47 179 ARG A N 1
ATOM 1297 C CA . ARG A 1 179 ? -0.441 -11.280 21.459 1.00 51.47 179 ARG A CA 1
ATOM 1298 C C . ARG A 1 179 ? -0.991 -10.954 20.082 1.00 51.47 179 ARG A C 1
ATOM 1300 O O . ARG A 1 179 ? -0.935 -9.794 19.684 1.00 51.47 179 ARG A O 1
ATOM 1307 N N . PRO A 1 180 ? -1.430 -11.954 19.311 1.00 57.59 180 PRO A N 1
ATOM 1308 C CA . PRO A 1 180 ? -1.923 -11.665 17.991 1.00 57.59 180 PRO A CA 1
ATOM 1309 C C . PRO A 1 180 ? -3.137 -10.760 18.106 1.00 57.59 180 PRO A C 1
ATOM 1311 O O . PRO A 1 180 ? -4.025 -11.033 18.910 1.00 57.59 180 PRO A O 1
ATOM 1314 N N . TRP A 1 181 ? -3.179 -9.692 17.321 1.00 55.75 181 TRP A N 1
ATOM 1315 C CA . TRP A 1 181 ? -4.296 -8.749 17.329 1.00 55.75 181 TRP A CA 1
ATOM 1316 C C . TRP A 1 181 ? -5.646 -9.445 17.047 1.00 55.75 181 TRP A C 1
ATOM 1318 O O . TRP A 1 181 ? -6.682 -8.977 17.504 1.00 55.75 181 TRP A O 1
ATOM 1328 N N . TRP A 1 182 ? -5.635 -10.608 16.380 1.00 59.06 182 TRP A N 1
ATOM 1329 C CA . TRP A 1 182 ? -6.812 -11.459 16.169 1.00 59.06 182 TRP A CA 1
ATOM 1330 C C . TRP A 1 182 ? -7.311 -12.197 17.425 1.00 59.06 182 TRP A C 1
ATOM 1332 O O . TRP A 1 182 ? -8.392 -12.759 17.385 1.00 59.06 182 TRP A O 1
ATOM 1342 N N . LYS A 1 183 ? -6.564 -12.207 18.540 1.00 60.22 183 LYS A N 1
ATOM 1343 C CA . LYS A 1 183 ? -7.027 -12.742 19.839 1.00 60.22 183 LYS A CA 1
ATOM 1344 C C . LYS A 1 183 ? -7.853 -11.737 20.658 1.00 60.22 183 LYS A C 1
ATOM 1346 O O . LYS A 1 183 ? -8.222 -12.044 21.786 1.00 60.22 183 LYS A O 1
ATOM 1351 N N . PHE A 1 184 ? -8.084 -10.534 20.132 1.00 53.53 184 PHE A N 1
ATOM 1352 C CA . PHE A 1 184 ? -8.920 -9.498 20.754 1.00 53.53 184 PHE A CA 1
ATOM 1353 C C . PHE A 1 184 ? -10.295 -9.366 20.075 1.00 53.53 184 PHE A C 1
ATOM 1355 O O . PHE A 1 184 ? -10.966 -8.351 20.255 1.00 53.53 184 PHE A O 1
ATOM 1362 N N . TRP A 1 185 ? -10.679 -10.380 19.295 1.00 48.62 185 TRP A N 1
ATOM 1363 C CA . TRP A 1 185 ? -11.976 -10.536 18.643 1.00 48.62 185 TRP A CA 1
ATOM 1364 C C . TRP A 1 185 ? -12.620 -11.825 19.127 1.00 48.62 185 TRP A C 1
ATOM 1366 O O . TRP A 1 185 ? -11.869 -12.822 19.256 1.00 48.62 185 TRP A O 1
#

Foldseek 3Di:
DDPPQQDADPPPRDRWFFDDKAAPPPPDQFKIWTWTADPPPRDIDIDMFGLFALQAEPQADLGRRDGDPDDQQAQRPVPRHGNCVCVVVVDNLALVCLVVCVNRVNLSSSSSRLSSVCHVPVQPPVSLVSSLVSCVRNPNNVSSLVSLVVSVVVPHDPVCVVVNPPDPDPPPPPPVPDPPPVVVD

pLDDT: mean 84.2, std 18.12, range [38.19, 97.94]